Protein AF-A0A507QVC1-F1 (afdb_monomer_lite)

Radius of gyration: 26.04 Å; chains: 1; bounding box: 59×39×98 Å

InterPro domains:
  IPR036259 MFS transporter superfamily [G3DSA:1.20.1250.20] (107-330)
  IPR036259 MFS transporter superfamily [SSF103473] (108-329)

Foldseek 3Di:
DDDDDDDDDDDPPPPPDDDDDLVPPPVVVVCLVQNQWAFPVVDPDPPVNLVPFDADPVSTTTHPPDQDPDPLAPVPDDPVLVVLLVVLVVLVCVLPVCPPQVLVCQQCQLVCVVPHPSVVSVVVNVVSVVVSVVSCVVNVDDNPDDPPDDPVPDPDPCVLVVLCPPPVLVVLLLVLLQLLLVLLLCSVCVCVLCCVLVVDHSVVSSVLSVLLVVLLVLLVVVLVVVQVVLQVVVCVVPPRDDQLCSLVVLLVVLVVLLVQLVVQLVCCSVVSNDVVSNSVSSSSNSSSVSSVLCSSLSSSCSNCVVPNVSSVVSSVVSNVNSNVVSNVVNVD

Secondary structure (DSSP, 8-state):
---------------------TTS--HHHHHHHH-S-EEGGGS---HHHHTT--B-TTSSEE-SSPPPS-TT-TTTS-HHHHHHHHHHHHHHHHSSTTSSS-HHHHHHHHHHHHHS-THHHHHHHHHHHHHHHHHHHHH-------S---GGGSPPTTHHHHHHTSHHHHHHHHHHHHHHHHHHHHHHHHHHHHHHHHT--HHHHHHHHHHHHHHHHHHHHHHHHHHHHHHHHHHHHSTT---GGGGGHHHHHHHHHHHHHHHHHHH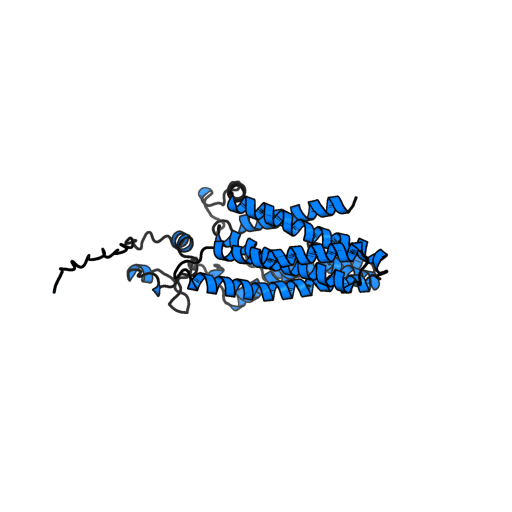HHHTT--HHHHHHHHHHHHHHHHHHHHHHHHHHHHH-GGGHHHHHHHHHHHHHHHHHHHHHHH--

pLDDT: mean 72.08, std 17.44, range [25.39, 94.69]

Sequence (332 aa):
MSSSHEDIEKPSTAHVSPKLHAQDLDLDRLGETEGYVLSANTFHLEDQAEANLKLAQDGKTILIPHPSDDPTDPLSWSQVKKHVILLVASACAFLPRTCPQNQQLDLLLPFITSTQKWQWAFDVYTIETDLCFLAVIFFGEETYYNRNIPVEGQPELLRLVKVIMKPTLLLSWFYYMCTFAWVVGINTTLSIFVTPLYDFGPLQIGYFYFTLIVAAILGEFAGHWLHHIIALLYIRRHPGRLEPEARLIAIWISTPFIIAGLVLLGFALQRRYHYMLTVLGWGLHVFGIMITTVAITSYNLDSYPEGSGEVSAWLNFARTTGGFIVSYFQVR

Structure (mmCIF, N/CA/C/O backbone):
data_AF-A0A507QVC1-F1
#
_entry.id   AF-A0A507QVC1-F1
#
loop_
_atom_site.group_PDB
_atom_site.id
_atom_site.type_symbol
_atom_site.label_atom_id
_atom_site.label_alt_id
_atom_site.label_comp_id
_atom_site.label_asym_id
_atom_site.label_entity_id
_atom_site.label_seq_id
_atom_site.pdbx_PDB_ins_code
_atom_site.Cartn_x
_atom_site.Cartn_y
_atom_site.Cartn_z
_atom_site.occupancy
_atom_site.B_iso_or_equiv
_atom_site.auth_seq_id
_atom_site.auth_comp_id
_atom_site.auth_asym_id
_atom_site.auth_atom_id
_atom_site.pdbx_PDB_model_num
ATOM 1 N N . MET A 1 1 ? 27.934 -15.387 68.417 1.00 33.06 1 MET A N 1
ATOM 2 C CA . MET A 1 1 ? 26.574 -15.776 68.855 1.00 33.06 1 MET A CA 1
ATOM 3 C C . MET A 1 1 ? 26.021 -14.602 69.639 1.00 33.06 1 MET A C 1
ATOM 5 O O . MET A 1 1 ? 26.632 -14.265 70.632 1.00 33.06 1 MET A O 1
ATOM 9 N N . SER A 1 2 ? 24.983 -13.867 69.271 1.00 34.12 2 SER A N 1
ATOM 10 C CA . SER A 1 2 ? 24.040 -13.882 68.157 1.00 34.12 2 SER A CA 1
ATOM 11 C C . SER A 1 2 ? 23.558 -12.428 68.064 1.00 34.12 2 SER A C 1
ATOM 13 O O . SER A 1 2 ? 23.085 -11.902 69.067 1.00 34.12 2 SER A O 1
ATOM 15 N N . SER A 1 3 ? 23.765 -11.761 66.929 1.00 27.23 3 SER A N 1
ATOM 16 C CA . SER A 1 3 ? 23.286 -10.394 66.689 1.00 27.23 3 SER A CA 1
ATOM 17 C C . SER A 1 3 ? 21.890 -10.479 66.077 1.00 27.23 3 SER A C 1
ATOM 19 O O . SER A 1 3 ? 21.677 -11.232 65.128 1.00 27.23 3 SER A O 1
ATOM 21 N N . SER A 1 4 ? 20.953 -9.762 66.684 1.00 31.48 4 SER A N 1
ATOM 22 C CA . SER A 1 4 ? 19.543 -9.621 66.330 1.00 31.48 4 SER A CA 1
ATOM 23 C C . SER A 1 4 ? 19.365 -9.092 64.905 1.00 31.48 4 SER A C 1
ATOM 25 O O . SER A 1 4 ? 19.708 -7.943 64.632 1.00 31.48 4 SER A O 1
ATOM 27 N N . HIS A 1 5 ? 18.804 -9.917 64.019 1.00 31.25 5 HIS A N 1
ATOM 28 C CA . HIS A 1 5 ? 18.220 -9.458 62.763 1.00 31.25 5 HIS A CA 1
ATOM 29 C C . HIS A 1 5 ? 16.727 -9.214 62.985 1.00 31.25 5 HIS A C 1
ATOM 31 O O . HIS A 1 5 ? 15.962 -10.128 63.274 1.00 31.25 5 HIS A O 1
ATOM 37 N N . GLU A 1 6 ? 16.375 -7.939 62.920 1.00 31.41 6 GLU A N 1
ATOM 38 C CA . GLU A 1 6 ? 15.028 -7.396 62.871 1.00 31.41 6 GLU A CA 1
ATOM 39 C C . GLU A 1 6 ? 14.552 -7.531 61.415 1.00 31.41 6 GLU A C 1
ATOM 41 O O . GLU A 1 6 ? 15.101 -6.896 60.510 1.00 31.41 6 GLU A O 1
ATOM 46 N N . ASP A 1 7 ? 13.610 -8.443 61.169 1.00 28.66 7 ASP A N 1
ATOM 47 C CA . ASP A 1 7 ? 13.014 -8.651 59.851 1.00 28.66 7 ASP A CA 1
ATOM 48 C C . ASP A 1 7 ? 12.104 -7.461 59.518 1.00 28.66 7 ASP A C 1
ATOM 50 O O . ASP A 1 7 ? 11.035 -7.275 60.098 1.00 28.66 7 ASP A O 1
ATOM 54 N N . ILE A 1 8 ? 12.554 -6.629 58.579 1.00 31.62 8 ILE A N 1
ATOM 55 C CA . ILE A 1 8 ? 11.781 -5.521 58.017 1.00 31.62 8 ILE A CA 1
ATOM 56 C C . ILE A 1 8 ? 10.679 -6.113 57.132 1.00 31.62 8 ILE A C 1
ATOM 58 O O . ILE A 1 8 ? 10.920 -6.562 56.008 1.00 31.62 8 ILE A O 1
ATOM 62 N N . GLU A 1 9 ? 9.457 -6.095 57.653 1.00 28.62 9 GLU A N 1
ATOM 63 C CA . GLU A 1 9 ? 8.226 -6.407 56.937 1.00 28.62 9 GLU A CA 1
ATOM 64 C C . GLU A 1 9 ? 8.037 -5.412 55.773 1.00 28.62 9 GLU A C 1
ATOM 66 O O . GLU A 1 9 ? 7.896 -4.201 55.956 1.00 28.62 9 GLU A O 1
ATOM 71 N N . LYS A 1 10 ? 8.099 -5.920 54.538 1.00 27.70 10 LYS A N 1
ATOM 72 C CA . LYS A 1 10 ? 7.848 -5.146 53.313 1.00 27.70 10 LYS A CA 1
ATOM 73 C C . LYS A 1 10 ? 6.345 -4.836 53.235 1.00 27.70 10 LYS A C 1
ATOM 75 O O . LYS A 1 10 ? 5.553 -5.772 53.347 1.00 27.70 10 LYS A O 1
ATOM 80 N N . PRO A 1 11 ? 5.920 -3.582 53.000 1.00 25.39 11 PRO A N 1
ATOM 81 C CA . PRO A 1 11 ? 4.503 -3.257 52.956 1.00 25.39 11 PRO A CA 1
ATOM 82 C C . PRO A 1 11 ? 3.850 -3.942 51.753 1.00 25.39 11 PRO A C 1
ATOM 84 O O . PRO A 1 11 ? 4.273 -3.766 50.609 1.00 25.39 11 PRO A O 1
ATOM 87 N N . SER A 1 12 ? 2.814 -4.729 52.040 1.00 27.52 12 SER A N 1
ATOM 88 C CA . SER A 1 12 ? 1.870 -5.263 51.064 1.00 27.52 12 SER A CA 1
ATOM 89 C C . SER A 1 12 ? 1.252 -4.100 50.289 1.00 27.52 12 SER A C 1
ATOM 91 O O . SER A 1 12 ? 0.410 -3.364 50.805 1.00 27.52 12 SER A O 1
ATOM 93 N N . THR A 1 13 ? 1.685 -3.903 49.045 1.00 29.16 13 THR A N 1
ATOM 94 C CA . THR A 1 13 ? 0.983 -3.054 48.083 1.00 29.16 13 THR A CA 1
ATOM 95 C C . THR A 1 13 ? -0.271 -3.798 47.646 1.00 29.16 13 THR A C 1
ATOM 97 O O . THR A 1 13 ? -0.308 -4.435 46.594 1.00 29.16 13 THR A O 1
ATOM 100 N N . ALA A 1 14 ? -1.300 -3.744 48.490 1.00 29.50 14 ALA A N 1
ATOM 101 C CA . ALA A 1 14 ? -2.662 -3.996 48.070 1.00 29.50 14 ALA A CA 1
ATOM 102 C C . ALA A 1 14 ? -3.000 -2.940 47.009 1.00 29.50 14 ALA A C 1
ATOM 104 O O . ALA A 1 14 ? -3.257 -1.779 47.327 1.00 29.50 14 ALA A O 1
ATOM 105 N N . HIS A 1 15 ? -2.939 -3.334 45.737 1.00 28.48 15 HIS A N 1
ATOM 106 C CA . HIS A 1 15 ? -3.581 -2.590 44.667 1.00 28.48 15 HIS A CA 1
ATOM 107 C C . HIS A 1 15 ? -5.078 -2.579 44.978 1.00 28.48 15 HIS A C 1
ATOM 109 O O . HIS A 1 15 ? -5.785 -3.561 44.771 1.00 28.48 15 HIS A O 1
ATOM 115 N N . VAL A 1 16 ? -5.543 -1.474 45.555 1.00 30.59 16 VAL A N 1
ATOM 116 C CA . VAL A 1 16 ? -6.964 -1.162 45.648 1.00 30.59 16 VAL A CA 1
ATOM 117 C C . VAL A 1 16 ? -7.410 -0.845 44.228 1.00 30.59 16 VAL A C 1
ATOM 119 O O . VAL A 1 16 ? -7.277 0.282 43.757 1.00 30.59 16 VAL A O 1
ATOM 122 N N . SER A 1 17 ? -7.872 -1.873 43.522 1.00 30.53 17 SER A N 1
ATOM 123 C CA . SER A 1 17 ? -8.584 -1.718 42.259 1.00 30.53 17 SER A CA 1
ATOM 124 C C . SER A 1 17 ? -9.841 -0.878 42.522 1.00 30.53 17 SER A C 1
ATOM 126 O O . SER A 1 17 ? -10.565 -1.164 43.486 1.00 30.53 17 SER A O 1
ATOM 128 N N . PRO A 1 18 ? -10.111 0.174 41.734 1.00 29.64 18 PRO A N 1
ATOM 129 C CA . PRO A 1 18 ? -11.304 0.983 41.925 1.00 29.64 18 PRO A CA 1
ATOM 130 C C . PRO A 1 18 ? -12.544 0.115 41.681 1.00 29.64 18 PRO A C 1
ATOM 132 O O . PRO A 1 18 ? -12.679 -0.520 40.639 1.00 29.64 18 PRO A O 1
ATOM 135 N N . LYS A 1 19 ? -13.447 0.072 42.666 1.00 27.64 19 LYS A N 1
ATOM 136 C CA . LYS A 1 19 ? -14.773 -0.540 42.528 1.00 27.64 19 LYS A CA 1
ATOM 137 C C . LYS A 1 19 ? -15.589 0.323 41.562 1.00 27.64 19 LYS A C 1
ATOM 139 O O . LYS A 1 19 ? -15.916 1.454 41.915 1.00 27.64 19 LYS A O 1
ATOM 144 N N . LEU A 1 20 ? -15.876 -0.176 40.360 1.00 37.72 20 LEU A N 1
ATOM 145 C CA . LEU A 1 20 ? -16.690 0.524 39.361 1.00 37.72 20 LEU A CA 1
ATOM 146 C C . LEU A 1 20 ? -18.109 -0.066 39.347 1.00 37.72 20 LEU A C 1
ATOM 148 O O . LEU A 1 20 ? -18.272 -1.277 39.220 1.00 37.72 20 LEU A O 1
ATOM 152 N N . HIS A 1 21 ? -19.127 0.782 39.503 1.00 30.03 21 HIS A N 1
ATOM 153 C CA . HIS A 1 21 ? -20.536 0.382 39.472 1.00 30.03 21 HIS A CA 1
ATOM 154 C C . HIS A 1 21 ? -21.009 0.062 38.041 1.00 30.03 21 HIS A C 1
ATOM 156 O O . HIS A 1 21 ? -20.688 0.774 37.093 1.00 30.03 21 HIS A O 1
ATOM 162 N N . ALA A 1 22 ? -21.836 -0.982 37.905 1.00 41.78 22 ALA A N 1
ATOM 163 C CA . ALA A 1 22 ? -22.300 -1.573 36.642 1.00 41.78 22 ALA A CA 1
ATOM 164 C C . ALA A 1 22 ? -23.122 -0.654 35.706 1.00 41.78 22 ALA A C 1
ATOM 166 O O . ALA A 1 22 ? -23.381 -1.038 34.570 1.00 41.78 22 ALA A O 1
ATOM 167 N N . GLN A 1 23 ? -23.545 0.533 36.154 1.00 36.97 23 GLN A N 1
ATOM 168 C CA . GLN A 1 23 ? -24.294 1.494 35.327 1.00 36.97 23 GLN A CA 1
ATOM 169 C C . GLN A 1 23 ? -23.406 2.485 34.559 1.00 36.97 23 GLN A C 1
ATOM 171 O O . GLN A 1 23 ? -23.881 3.065 33.589 1.00 36.97 23 GLN A O 1
ATOM 176 N N . ASP A 1 24 ? -22.127 2.609 34.928 1.00 38.75 24 ASP A N 1
ATOM 177 C CA . ASP A 1 24 ? -21.175 3.564 34.336 1.00 38.75 24 ASP A CA 1
ATOM 178 C C . ASP A 1 24 ? -19.983 2.862 33.661 1.00 38.75 24 ASP A C 1
ATOM 180 O O . ASP A 1 24 ? -18.927 3.463 33.447 1.00 38.75 24 ASP A O 1
ATOM 184 N N . LEU A 1 25 ? -20.117 1.565 33.358 1.00 55.94 25 LEU A N 1
ATOM 185 C CA . LEU A 1 25 ? -19.057 0.791 32.722 1.00 55.94 25 LEU A CA 1
ATOM 186 C C . LEU A 1 25 ? -18.986 1.148 31.227 1.00 55.94 25 LEU A C 1
ATOM 188 O O . LEU A 1 25 ? -19.563 0.480 30.373 1.00 55.94 25 LEU A O 1
ATOM 192 N N . ASP A 1 26 ? -18.316 2.258 30.936 1.00 56.59 26 ASP A N 1
ATOM 193 C CA . ASP A 1 26 ? -18.070 2.776 29.593 1.00 56.59 26 ASP A CA 1
ATOM 194 C C . ASP A 1 26 ? -17.088 1.840 28.868 1.00 56.59 26 ASP A C 1
ATOM 196 O O . ASP A 1 26 ? -15.866 1.949 28.987 1.00 56.59 26 ASP A O 1
ATOM 200 N N . LEU A 1 27 ? -17.643 0.827 28.199 1.00 55.31 27 LEU A N 1
ATOM 201 C CA . LEU A 1 27 ? -16.895 -0.234 27.518 1.00 55.31 27 LEU A CA 1
ATOM 202 C C . LEU A 1 27 ? -15.988 0.305 26.416 1.00 55.31 27 LEU A C 1
ATOM 204 O O . LEU A 1 27 ? -14.952 -0.299 26.148 1.00 55.31 27 LEU A O 1
ATOM 208 N N . ASP A 1 28 ? -16.349 1.444 25.826 1.00 53.59 28 ASP A N 1
ATOM 209 C CA . ASP A 1 28 ? -15.516 2.130 24.846 1.00 53.59 28 ASP A CA 1
ATOM 210 C C . ASP A 1 28 ? -14.258 2.688 25.533 1.00 53.59 28 ASP A C 1
ATOM 212 O O . ASP A 1 28 ? -13.146 2.402 25.091 1.00 53.59 28 ASP A O 1
ATOM 216 N N . ARG A 1 29 ? -14.398 3.329 26.705 1.00 51.31 29 ARG A N 1
ATOM 217 C CA . ARG A 1 29 ? -13.254 3.770 27.533 1.00 51.31 29 ARG A CA 1
ATOM 218 C C . ARG A 1 29 ? -12.422 2.632 28.122 1.00 51.31 29 ARG A C 1
ATOM 220 O O . ARG A 1 29 ? -11.207 2.772 28.282 1.00 51.31 29 ARG A O 1
ATOM 227 N N . LEU A 1 30 ? -13.043 1.510 28.475 1.00 51.62 30 LEU A N 1
ATOM 228 C CA . LEU A 1 30 ? -12.323 0.312 28.924 1.00 51.62 30 LEU A CA 1
ATOM 229 C C . LEU A 1 30 ? -11.578 -0.354 27.765 1.00 51.62 30 LEU A C 1
ATOM 231 O O . LEU A 1 30 ? -10.425 -0.738 27.926 1.00 51.62 30 LEU A O 1
ATOM 235 N N . GLY A 1 31 ? -12.178 -0.409 26.575 1.00 51.69 31 GLY A N 1
ATOM 236 C CA . GLY A 1 31 ? -11.498 -0.816 25.347 1.00 51.69 31 GLY A CA 1
ATOM 237 C C . GLY A 1 31 ? -10.319 0.100 24.992 1.00 51.69 31 GLY A C 1
ATOM 238 O O . GLY A 1 31 ? -9.289 -0.388 24.530 1.00 51.69 31 GLY A O 1
ATOM 239 N N . GLU A 1 32 ? -10.421 1.403 25.275 1.00 51.16 32 GLU A N 1
ATOM 240 C CA . GLU A 1 32 ? -9.336 2.386 25.109 1.00 51.16 32 GLU A CA 1
ATOM 241 C C . GLU A 1 32 ? -8.170 2.193 26.094 1.00 51.16 32 GLU A C 1
ATOM 243 O O . GLU A 1 32 ? -7.019 2.442 25.733 1.00 51.16 32 GLU A O 1
ATOM 248 N N . THR A 1 33 ? -8.438 1.763 27.332 1.00 49.72 33 THR A N 1
ATOM 249 C CA . THR A 1 33 ? -7.400 1.586 28.369 1.00 49.72 33 THR A CA 1
ATOM 250 C C . THR A 1 33 ? -6.781 0.189 28.378 1.00 49.72 33 THR A C 1
ATOM 252 O O . THR A 1 33 ? -5.591 0.052 28.668 1.00 49.72 33 THR A O 1
ATOM 255 N N . GLU A 1 34 ? -7.560 -0.836 28.035 1.00 46.88 34 GLU A N 1
ATOM 256 C CA . GLU A 1 34 ? -7.216 -2.253 28.230 1.00 46.88 34 GLU A CA 1
ATOM 257 C C . GLU A 1 34 ? -7.212 -3.062 26.910 1.00 46.88 34 GLU A C 1
ATOM 259 O O . GLU A 1 34 ? -6.749 -4.204 26.875 1.00 46.88 34 GLU A O 1
ATOM 264 N N . GLY A 1 35 ? -7.649 -2.457 25.797 1.00 49.50 35 GLY A N 1
ATOM 265 C CA . GLY A 1 35 ? -7.692 -3.054 24.459 1.00 49.50 35 GLY A CA 1
ATOM 266 C C . GLY A 1 35 ? -9.042 -3.690 24.098 1.00 49.50 35 GLY A C 1
ATOM 267 O O . GLY A 1 35 ? -9.800 -4.138 24.950 1.00 49.50 35 GLY A O 1
ATOM 268 N N . TYR A 1 36 ? -9.339 -3.786 22.797 1.00 52.44 36 TYR A N 1
ATOM 269 C CA . TYR A 1 36 ? -10.628 -4.276 22.265 1.00 52.44 36 TYR A CA 1
ATOM 270 C C . TYR A 1 36 ? -10.892 -5.786 22.443 1.00 52.44 36 TYR A C 1
ATOM 272 O O . TYR A 1 36 ? -11.946 -6.277 22.046 1.00 52.44 36 TYR A O 1
ATOM 280 N N . VAL A 1 37 ? -9.955 -6.543 23.025 1.00 51.78 37 VAL A N 1
ATOM 281 C CA . VAL A 1 37 ? -10.114 -7.980 23.308 1.00 51.78 37 VAL A CA 1
ATOM 282 C C . VAL A 1 37 ? -10.014 -8.192 24.815 1.00 51.78 37 VAL A C 1
ATOM 284 O O . VAL A 1 37 ? -8.966 -8.571 25.337 1.00 51.78 37 VAL A O 1
ATOM 287 N N . LEU A 1 38 ? -11.115 -7.935 25.521 1.00 56.97 38 LEU A N 1
ATOM 288 C CA . LEU A 1 38 ? -11.204 -8.160 26.962 1.00 56.97 38 LEU A CA 1
ATOM 289 C C . LEU A 1 38 ? -11.661 -9.592 27.237 1.00 56.97 38 LEU A C 1
ATOM 291 O O . LEU A 1 38 ? -12.716 -10.033 26.774 1.00 56.97 38 LEU A O 1
ATOM 295 N N . SER A 1 39 ? -10.852 -10.329 27.997 1.00 51.06 39 SER A N 1
ATOM 296 C CA . SER A 1 39 ? -11.248 -11.626 28.540 1.00 51.06 39 SER A CA 1
ATOM 297 C C . SER A 1 39 ? -11.997 -11.400 29.853 1.00 51.06 39 SER A C 1
ATOM 299 O O . SER A 1 39 ? -11.461 -10.748 30.748 1.00 51.06 39 SER A O 1
ATOM 301 N N . ALA A 1 40 ? -13.201 -11.957 29.989 1.00 56.03 40 ALA A N 1
ATOM 302 C CA . ALA A 1 40 ? -14.029 -11.891 31.195 1.00 56.03 40 ALA A CA 1
ATOM 303 C C . ALA A 1 40 ? -13.269 -12.376 32.441 1.00 56.03 40 ALA A C 1
ATOM 305 O O . ALA A 1 40 ? -13.439 -11.841 33.523 1.00 56.03 40 ALA A O 1
ATOM 306 N N . ASN A 1 41 ? -12.326 -13.311 32.278 1.00 53.69 41 ASN A N 1
ATOM 307 C CA . ASN A 1 41 ? -11.506 -13.810 33.385 1.00 53.69 41 ASN A CA 1
ATOM 308 C C . ASN A 1 41 ? -10.457 -12.806 33.898 1.00 53.69 41 ASN A C 1
ATOM 310 O O . ASN A 1 41 ? -9.913 -13.007 34.981 1.00 53.69 41 ASN A O 1
ATOM 314 N N . THR A 1 42 ? -10.103 -11.786 33.111 1.00 52.53 42 THR A N 1
ATOM 315 C CA . THR A 1 42 ? -9.076 -10.797 33.483 1.00 52.53 42 THR A CA 1
ATOM 316 C C . THR A 1 42 ? -9.644 -9.717 34.404 1.00 52.53 42 THR A C 1
ATOM 318 O O . THR A 1 42 ? -8.912 -9.161 35.220 1.00 52.53 42 THR A O 1
ATOM 321 N N . PHE A 1 43 ? -10.951 -9.463 34.329 1.00 53.69 43 PHE A N 1
ATOM 322 C CA . PHE A 1 43 ? -11.651 -8.513 35.181 1.00 53.69 43 PHE A CA 1
ATOM 323 C C . PHE A 1 43 ? -12.629 -9.255 36.087 1.00 53.69 43 PHE A C 1
ATOM 325 O O . PHE A 1 43 ? -13.575 -9.863 35.607 1.00 53.69 43 PHE A O 1
ATOM 332 N N . HIS A 1 44 ? -12.433 -9.180 37.406 1.00 50.66 44 HIS A N 1
ATOM 333 C CA . HIS A 1 44 ? -13.446 -9.589 38.384 1.00 50.66 44 HIS A CA 1
ATOM 334 C C . HIS A 1 44 ? -14.628 -8.611 38.330 1.00 50.66 44 HIS A C 1
ATOM 336 O O . HIS A 1 44 ? -14.753 -7.720 39.169 1.00 50.66 44 HIS A O 1
ATOM 342 N N . LEU A 1 45 ? -15.446 -8.727 37.289 1.00 52.94 45 LEU A N 1
ATOM 343 C CA . LEU A 1 45 ? -16.703 -8.009 37.162 1.00 52.94 45 LEU A CA 1
ATOM 344 C C . LEU A 1 45 ? -17.673 -8.597 38.197 1.00 52.94 45 LEU A C 1
ATOM 346 O O . LEU A 1 45 ? -17.755 -9.813 38.349 1.00 52.94 45 LEU A O 1
ATOM 350 N N . GLU A 1 46 ? -18.365 -7.749 38.966 1.00 47.44 46 GLU A N 1
ATOM 351 C CA . GLU A 1 46 ? -19.448 -8.216 39.846 1.00 47.44 46 GLU A CA 1
ATOM 352 C C . GLU A 1 46 ? -20.503 -8.958 39.009 1.00 47.44 46 GLU A C 1
ATOM 354 O O . GLU A 1 46 ? -20.795 -8.542 37.887 1.00 47.44 46 GLU A O 1
ATOM 359 N N . ASP A 1 47 ? -21.123 -10.003 39.572 1.00 48.19 47 ASP A N 1
ATOM 360 C CA . ASP A 1 47 ? -22.117 -10.875 38.909 1.00 48.19 47 ASP A CA 1
ATOM 361 C C . ASP A 1 47 ? -23.248 -10.104 38.180 1.00 48.19 47 ASP A C 1
ATOM 363 O O . ASP A 1 47 ? -23.880 -10.616 37.256 1.00 48.19 47 ASP A O 1
ATOM 367 N N . GLN A 1 48 ? -23.519 -8.850 38.569 1.00 39.44 48 GLN A N 1
ATOM 368 C CA . GLN A 1 48 ? -24.508 -7.978 37.921 1.00 39.44 48 GLN A CA 1
ATOM 369 C C . GLN A 1 48 ? -24.021 -7.307 36.623 1.00 39.44 48 GLN A C 1
ATOM 371 O O . GLN A 1 48 ? -24.850 -6.968 35.779 1.00 39.44 48 GLN A O 1
ATOM 376 N N . ALA A 1 49 ? -22.712 -7.110 36.442 1.00 49.69 49 ALA A N 1
ATOM 377 C CA . ALA A 1 49 ? -22.132 -6.561 35.216 1.00 49.69 49 ALA A CA 1
ATOM 378 C C . ALA A 1 49 ? -22.007 -7.637 34.124 1.00 49.69 49 ALA A C 1
ATOM 380 O O . ALA A 1 49 ? -22.317 -7.358 32.968 1.00 49.69 49 ALA A O 1
ATOM 381 N N . GLU A 1 50 ? -21.664 -8.881 34.483 1.00 50.94 50 GLU A N 1
ATOM 382 C CA . GLU A 1 50 ? -21.681 -10.017 33.544 1.00 50.94 50 GLU A CA 1
ATOM 383 C C . GLU A 1 50 ? -23.080 -10.274 32.963 1.00 50.94 50 GLU A C 1
ATOM 385 O O . GLU A 1 50 ? -23.206 -10.614 31.789 1.00 50.94 50 GLU A O 1
ATOM 390 N N . ALA A 1 51 ? -24.142 -10.038 33.744 1.00 51.31 51 ALA A N 1
ATOM 391 C CA . ALA A 1 51 ? -25.522 -10.263 33.312 1.00 51.31 51 ALA A CA 1
ATOM 392 C C . ALA A 1 51 ? -25.963 -9.392 32.116 1.00 51.31 51 ALA A C 1
ATOM 394 O O . ALA A 1 51 ? -26.875 -9.782 31.388 1.00 51.31 51 ALA A O 1
ATOM 395 N N . ASN A 1 52 ? -25.321 -8.237 31.898 1.00 55.03 52 ASN A N 1
ATOM 396 C CA . ASN A 1 52 ? -25.644 -7.304 30.809 1.00 55.03 52 ASN A CA 1
ATOM 397 C C . ASN A 1 52 ? -24.600 -7.297 29.675 1.00 55.03 52 ASN A C 1
ATOM 399 O O . ASN A 1 52 ? -24.748 -6.543 28.710 1.00 55.03 52 ASN A O 1
ATOM 403 N N . LEU A 1 53 ? -23.547 -8.116 29.767 1.00 59.50 53 LEU A N 1
ATOM 404 C CA . LEU A 1 53 ? -22.470 -8.179 28.779 1.00 59.50 53 LEU A CA 1
ATOM 405 C C . LEU A 1 53 ? -22.714 -9.313 27.779 1.00 59.50 53 LEU A C 1
ATOM 407 O O . LEU A 1 53 ? -22.830 -10.482 28.148 1.00 59.50 53 LEU A O 1
ATOM 411 N N . LYS A 1 54 ? -22.759 -8.984 26.482 1.00 60.44 54 LYS A N 1
ATOM 412 C CA . LYS A 1 54 ? -22.855 -9.999 25.424 1.00 60.44 54 LYS A CA 1
ATOM 413 C C . LYS A 1 54 ? -21.460 -10.593 25.194 1.00 60.44 54 LYS A C 1
ATOM 415 O O . LYS A 1 54 ? -20.567 -9.941 24.656 1.00 60.44 54 LYS A O 1
ATOM 420 N N . LEU A 1 55 ? -21.279 -11.843 25.612 1.00 63.19 55 LEU A N 1
ATOM 421 C CA . LEU A 1 55 ? -20.036 -12.596 25.439 1.00 63.19 55 LEU A CA 1
ATOM 422 C C . LEU A 1 55 ? -19.978 -13.265 24.055 1.00 63.19 55 LEU A C 1
ATOM 424 O O . LEU A 1 55 ? -20.999 -13.629 23.468 1.00 63.19 55 LEU A O 1
ATOM 428 N N . ALA A 1 56 ? -18.766 -13.452 23.535 1.00 59.00 56 ALA A N 1
ATOM 429 C CA . ALA A 1 56 ? -18.507 -14.269 22.354 1.00 59.00 56 ALA A CA 1
ATOM 430 C C . ALA A 1 56 ? -18.938 -15.731 22.589 1.00 59.00 56 ALA A C 1
ATOM 432 O O . ALA A 1 56 ? -19.099 -16.165 23.729 1.00 59.00 56 ALA A O 1
ATOM 433 N N . GLN A 1 57 ? -19.061 -16.524 21.517 1.00 56.19 57 GLN A N 1
ATOM 434 C CA . GLN A 1 57 ? -19.444 -17.948 21.596 1.00 56.19 57 GLN A CA 1
ATOM 435 C C . GLN A 1 57 ? -18.544 -18.779 22.533 1.00 56.19 57 GLN A C 1
ATOM 437 O O . GLN A 1 57 ? -18.984 -19.797 23.060 1.00 56.19 57 GLN A O 1
ATOM 442 N N . ASP A 1 58 ? -17.323 -18.308 22.791 1.00 56.84 58 ASP A N 1
ATOM 443 C CA . ASP A 1 58 ? -16.350 -18.926 23.693 1.00 56.84 58 ASP A CA 1
ATOM 444 C C . ASP A 1 58 ? -16.618 -18.656 25.189 1.00 56.84 58 ASP A C 1
ATOM 446 O O . ASP A 1 58 ? -15.884 -19.157 26.044 1.00 56.84 58 ASP A O 1
ATOM 450 N N . GLY A 1 59 ? -17.622 -17.834 25.527 1.00 57.44 59 GLY A N 1
ATOM 451 C CA . GLY A 1 59 ? -18.027 -17.486 26.899 1.00 57.44 59 GLY A CA 1
ATOM 452 C C . GLY A 1 59 ? -16.989 -16.696 27.704 1.00 57.44 59 GLY A C 1
ATOM 453 O O . GLY A 1 59 ? -17.213 -16.396 28.868 1.00 57.44 59 GLY A O 1
ATOM 454 N N . LYS A 1 60 ? -15.840 -16.378 27.100 1.00 56.62 60 LYS A N 1
ATOM 455 C CA . LYS A 1 60 ? -14.684 -15.772 27.772 1.00 56.62 60 LYS A CA 1
ATOM 456 C C . LYS A 1 60 ? -14.328 -14.391 27.254 1.00 56.62 60 LYS A C 1
ATOM 458 O O . LYS A 1 60 ? -13.553 -13.719 27.911 1.00 56.62 60 LYS A O 1
ATOM 463 N N . THR A 1 61 ? -14.841 -13.966 26.104 1.00 55.47 61 THR A N 1
ATOM 464 C CA . THR A 1 61 ? -14.459 -12.690 25.481 1.00 55.47 61 THR A CA 1
ATOM 465 C C . THR A 1 61 ? -15.658 -11.761 25.436 1.00 55.47 61 THR A C 1
ATOM 467 O O . THR A 1 61 ? -16.714 -12.156 24.944 1.00 55.47 61 THR A O 1
ATOM 470 N N . ILE A 1 62 ? -15.497 -10.542 25.941 1.00 59.38 62 ILE A N 1
ATOM 471 C CA . ILE A 1 62 ? -16.525 -9.497 25.907 1.00 59.38 62 ILE A CA 1
ATOM 472 C C . ILE A 1 62 ? -16.545 -8.895 24.493 1.00 59.38 62 ILE A C 1
ATOM 474 O O . ILE A 1 62 ? -15.491 -8.545 23.961 1.00 59.38 62 ILE A O 1
ATOM 478 N N . LEU A 1 63 ? -17.720 -8.815 23.856 1.00 55.03 63 LEU A N 1
ATOM 479 C CA . LEU A 1 63 ? -17.864 -8.247 22.509 1.00 55.03 63 LEU A CA 1
ATOM 480 C C . LEU A 1 63 ? -17.901 -6.716 22.589 1.00 55.03 63 LEU A C 1
ATOM 482 O O . LEU A 1 63 ? -18.852 -6.157 23.122 1.00 55.03 63 LEU A O 1
ATOM 486 N N . ILE A 1 64 ? -16.891 -6.033 22.047 1.00 55.91 64 ILE A N 1
ATOM 487 C CA . ILE A 1 64 ? -16.829 -4.563 22.018 1.00 55.91 64 ILE A CA 1
ATOM 488 C C . ILE A 1 64 ? -16.618 -4.110 20.564 1.00 55.91 64 ILE A C 1
ATOM 490 O O . ILE A 1 64 ? -15.617 -4.506 19.961 1.00 55.91 64 ILE A O 1
ATOM 494 N N . PRO A 1 65 ? -17.522 -3.300 19.978 1.00 58.31 65 PRO A N 1
ATOM 495 C CA . PRO A 1 65 ? -18.795 -2.829 20.535 1.00 58.31 65 PRO A CA 1
ATOM 496 C C . PRO A 1 65 ? -19.840 -3.954 20.655 1.00 58.31 65 PRO A C 1
ATOM 498 O O . PRO A 1 65 ? -19.799 -4.946 19.921 1.00 58.31 65 PRO A O 1
ATOM 501 N N . HIS A 1 66 ? -20.796 -3.798 21.574 1.00 56.25 66 HIS A N 1
ATOM 502 C CA . HIS A 1 66 ? -21.895 -4.753 21.710 1.00 56.25 66 HIS A CA 1
ATOM 503 C C . HIS A 1 66 ? -22.776 -4.764 20.449 1.00 56.25 66 HIS A C 1
ATOM 505 O O . HIS A 1 66 ? -23.141 -3.692 19.963 1.00 56.25 66 HIS A O 1
ATOM 511 N N . PRO A 1 67 ? -23.182 -5.948 19.946 1.00 60.56 67 PRO A N 1
ATOM 512 C CA . PRO A 1 67 ? -24.137 -6.026 18.849 1.00 60.56 67 PRO A CA 1
ATOM 513 C C . PRO A 1 67 ? -25.486 -5.454 19.301 1.00 60.56 67 PRO A C 1
ATOM 515 O O . PRO A 1 67 ? -26.049 -5.884 20.320 1.00 60.56 67 PRO A O 1
ATOM 518 N N . SER A 1 68 ? -25.985 -4.495 18.529 1.00 59.59 68 SER A N 1
ATOM 519 C CA . SER A 1 68 ? -27.311 -3.907 18.670 1.00 59.59 68 SER A CA 1
ATOM 520 C C . SER A 1 68 ? -28.391 -4.966 18.420 1.00 59.59 68 SER A C 1
ATOM 522 O O . SER A 1 68 ? -28.159 -5.973 17.747 1.00 59.59 68 SER A O 1
ATOM 524 N N . ASP A 1 69 ? -29.590 -4.751 18.961 1.00 60.66 69 ASP A N 1
ATOM 525 C CA . ASP A 1 69 ? -30.728 -5.671 18.806 1.00 60.66 69 ASP A CA 1
ATOM 526 C C . ASP A 1 69 ? -31.438 -5.536 17.444 1.00 60.66 69 ASP A C 1
ATOM 528 O O . ASP A 1 69 ? -32.466 -6.171 17.202 1.00 60.66 69 ASP A O 1
ATOM 532 N N . ASP A 1 70 ? -30.901 -4.724 16.532 1.00 61.03 70 ASP A N 1
ATOM 533 C CA . ASP A 1 70 ? -31.486 -4.513 15.214 1.00 61.03 70 ASP A CA 1
ATOM 534 C C . ASP A 1 70 ? -31.024 -5.563 14.188 1.00 61.03 70 ASP A C 1
ATOM 536 O O . ASP A 1 70 ? -29.821 -5.817 14.046 1.00 61.03 70 ASP A O 1
ATOM 540 N N . PRO A 1 71 ? -31.956 -6.161 13.418 1.00 59.22 71 PRO A N 1
ATOM 541 C CA . PRO A 1 71 ? -31.635 -7.136 12.373 1.00 59.22 71 PRO A CA 1
ATOM 542 C C . PRO A 1 71 ? -30.738 -6.599 11.243 1.00 59.22 71 PRO A C 1
ATOM 544 O O . PRO A 1 71 ? -30.203 -7.394 10.469 1.00 59.22 71 PRO A O 1
ATOM 547 N N . THR A 1 72 ? -30.575 -5.280 11.116 1.00 63.16 72 THR A N 1
ATOM 548 C CA . THR A 1 72 ? -29.704 -4.644 10.115 1.00 63.16 72 THR A CA 1
ATOM 549 C C . THR A 1 72 ? -28.299 -4.318 10.629 1.00 63.16 72 THR A C 1
ATOM 551 O O . THR A 1 72 ? -27.461 -3.884 9.839 1.00 63.16 72 THR A O 1
ATOM 554 N N . ASP A 1 73 ? -27.987 -4.606 11.898 1.00 63.59 73 ASP A N 1
ATOM 555 C CA . ASP A 1 73 ? -26.646 -4.394 12.449 1.00 63.59 73 ASP A CA 1
ATOM 556 C C . ASP A 1 73 ? -25.603 -5.323 11.778 1.00 63.59 73 ASP A C 1
ATOM 558 O O . ASP A 1 73 ? -25.736 -6.552 11.845 1.00 63.59 73 ASP A O 1
ATOM 562 N N . PRO A 1 74 ? -24.529 -4.794 11.155 1.00 66.00 74 PRO A N 1
ATOM 563 C CA . PRO A 1 74 ? -23.454 -5.608 10.584 1.00 66.00 74 PRO A CA 1
ATOM 564 C C . PRO A 1 74 ? -22.802 -6.576 11.579 1.00 66.00 74 PRO A C 1
ATOM 566 O O . PRO A 1 74 ? -22.286 -7.625 11.173 1.00 66.00 74 PRO A O 1
ATOM 569 N N . LEU A 1 75 ? -22.841 -6.278 12.881 1.00 66.19 75 LEU A N 1
ATOM 570 C CA . LEU A 1 75 ? -22.306 -7.162 13.917 1.00 66.19 75 LEU A CA 1
ATOM 571 C C . LEU A 1 75 ? -23.141 -8.442 14.082 1.00 66.19 75 LEU A C 1
ATOM 573 O O . LEU A 1 75 ? -22.559 -9.493 14.373 1.00 66.19 75 LEU A O 1
ATOM 577 N N . SER A 1 76 ? -24.449 -8.413 13.802 1.00 68.00 76 SER A N 1
ATOM 578 C CA . SER A 1 76 ? -25.358 -9.564 13.939 1.00 68.00 76 SER A CA 1
ATOM 579 C C . SER A 1 76 ? -25.473 -10.432 12.672 1.00 68.00 76 SER A C 1
ATOM 581 O O . SER A 1 76 ? -26.049 -11.521 12.711 1.00 68.00 76 SER A O 1
ATOM 583 N N . TRP A 1 77 ? -24.880 -10.009 11.546 1.00 71.00 77 TRP A N 1
ATOM 584 C CA . TRP A 1 77 ? -24.962 -10.732 10.270 1.00 71.00 77 TRP A CA 1
ATOM 585 C C . TRP A 1 77 ? -24.375 -12.151 10.313 1.00 71.00 77 TRP A C 1
ATOM 587 O O . TRP A 1 77 ? -23.383 -12.430 10.997 1.00 71.00 77 TRP A O 1
ATOM 597 N N . SER A 1 78 ? -24.946 -13.042 9.491 1.00 77.25 78 SER A N 1
ATOM 598 C CA . SER A 1 78 ? -24.451 -14.411 9.323 1.00 77.25 78 SER A CA 1
ATOM 599 C C . SER A 1 78 ? -23.011 -14.426 8.796 1.00 77.25 78 SER A C 1
ATOM 601 O O . SER A 1 78 ? -22.609 -13.575 7.998 1.00 77.25 78 SER A O 1
ATOM 603 N N . GLN A 1 79 ? -22.224 -15.423 9.214 1.00 73.25 79 GLN A N 1
ATOM 604 C CA . GLN A 1 79 ? -20.821 -15.545 8.801 1.00 73.25 79 GLN A CA 1
ATOM 605 C C . GLN A 1 79 ? -20.673 -15.573 7.276 1.00 73.25 79 GLN A C 1
ATOM 607 O O . GLN A 1 79 ? -19.792 -14.913 6.740 1.00 73.25 79 GLN A O 1
ATOM 612 N N . VAL A 1 80 ? -21.576 -16.248 6.561 1.00 78.44 80 VAL A N 1
ATOM 613 C CA . VAL A 1 80 ? -21.560 -16.295 5.090 1.00 78.44 80 VAL A CA 1
ATOM 614 C C . VAL A 1 80 ? -21.696 -14.895 4.494 1.00 78.44 80 VAL A C 1
ATOM 616 O O . VAL A 1 80 ? -20.915 -14.525 3.623 1.00 78.44 80 VAL A O 1
ATOM 619 N N . LYS A 1 81 ? -22.628 -14.087 5.005 1.00 76.50 81 LYS A N 1
ATOM 620 C CA . LYS A 1 81 ? -22.835 -12.712 4.544 1.00 76.50 81 LYS A CA 1
ATOM 621 C C . LYS A 1 81 ? -21.606 -11.838 4.808 1.00 76.50 81 LYS A C 1
ATOM 623 O O . LYS A 1 81 ? -21.147 -11.151 3.901 1.00 76.50 81 LYS A O 1
ATOM 628 N N . LYS A 1 82 ? -21.010 -11.938 6.002 1.00 75.75 82 LYS A N 1
ATOM 629 C CA . LYS A 1 82 ? -19.760 -11.233 6.344 1.00 75.75 82 LYS A CA 1
ATOM 630 C C . LYS A 1 82 ? -18.613 -11.618 5.406 1.00 75.75 82 LYS A C 1
ATOM 632 O O . LYS A 1 82 ? -17.931 -10.738 4.896 1.00 75.75 82 LYS A O 1
ATOM 637 N N . HIS A 1 83 ? -18.431 -12.910 5.130 1.00 80.19 83 HIS A N 1
ATOM 638 C CA . HIS A 1 83 ? -17.367 -13.386 4.243 1.00 80.19 83 HIS A CA 1
ATOM 639 C C . HIS A 1 83 ? -17.600 -12.987 2.782 1.00 80.19 83 HIS A C 1
ATOM 641 O O . HIS A 1 83 ? -16.639 -12.631 2.114 1.00 80.19 83 HIS A O 1
ATOM 647 N N . VAL A 1 84 ? -18.843 -12.990 2.286 1.00 78.69 84 VAL A N 1
ATOM 648 C CA . VAL A 1 84 ? -19.163 -12.515 0.927 1.00 78.69 84 VAL A CA 1
ATOM 649 C C . VAL A 1 84 ? -18.863 -11.026 0.791 1.00 78.69 84 VAL A C 1
ATOM 651 O O . VAL A 1 84 ? -18.205 -10.629 -0.164 1.00 78.69 84 VAL A O 1
ATOM 654 N N . ILE A 1 85 ? -19.271 -10.207 1.761 1.00 76.75 85 ILE A N 1
ATOM 655 C CA . ILE A 1 85 ? -19.023 -8.760 1.738 1.00 76.75 85 ILE A CA 1
ATOM 656 C C . ILE A 1 85 ? -17.527 -8.460 1.878 1.00 76.75 85 ILE A C 1
ATOM 658 O O . ILE A 1 85 ? -17.004 -7.632 1.139 1.00 76.75 85 ILE A O 1
ATOM 662 N N . LEU A 1 86 ? -16.809 -9.174 2.752 1.00 76.31 86 LEU A N 1
ATOM 663 C CA . LEU A 1 86 ? -15.350 -9.073 2.859 1.00 76.31 86 LEU A CA 1
ATOM 664 C C . LEU A 1 86 ? -14.647 -9.536 1.582 1.00 76.31 86 LEU A C 1
ATOM 666 O O . LEU A 1 86 ? -13.668 -8.918 1.176 1.00 76.31 86 LEU A O 1
ATOM 670 N N . LEU A 1 87 ? -15.145 -10.582 0.919 1.00 76.19 87 LEU A N 1
ATOM 671 C CA . LEU A 1 87 ? -14.605 -11.058 -0.350 1.00 76.19 87 LEU A CA 1
ATOM 672 C C . LEU A 1 87 ? -14.832 -10.027 -1.455 1.00 76.19 87 LEU A C 1
ATOM 674 O O . LEU A 1 87 ? -13.881 -9.696 -2.154 1.00 76.19 87 LEU A O 1
ATOM 678 N N . VAL A 1 88 ? -16.033 -9.458 -1.563 1.00 74.69 88 VAL A N 1
ATOM 679 C CA . VAL A 1 88 ? -16.342 -8.374 -2.506 1.00 74.69 88 VAL A CA 1
ATOM 680 C C . VAL A 1 88 ? -15.499 -7.137 -2.210 1.00 74.69 88 VAL A C 1
ATOM 682 O O . VAL A 1 88 ? -14.917 -6.581 -3.133 1.00 74.69 88 VAL A O 1
ATOM 685 N N . ALA A 1 89 ? -15.353 -6.739 -0.944 1.00 71.25 89 ALA A N 1
ATOM 686 C CA . ALA A 1 89 ? -14.511 -5.616 -0.543 1.00 71.25 89 ALA A CA 1
ATOM 687 C C . ALA A 1 89 ? -13.029 -5.885 -0.831 1.00 71.25 89 ALA A C 1
ATOM 689 O O . ALA A 1 89 ? -12.328 -4.998 -1.299 1.00 71.25 89 ALA A O 1
ATOM 690 N N . SER A 1 90 ? -12.549 -7.110 -0.598 1.00 69.69 90 SER A N 1
ATOM 691 C CA . SER A 1 90 ? -11.177 -7.515 -0.916 1.00 69.69 90 SER A CA 1
ATOM 692 C C . SER A 1 90 ? -10.935 -7.548 -2.423 1.00 69.69 90 SER A C 1
ATOM 694 O O . SER A 1 90 ? -9.926 -7.017 -2.870 1.00 69.69 90 SER A O 1
ATOM 696 N N . ALA A 1 91 ? -11.883 -8.048 -3.220 1.00 67.06 91 ALA A N 1
ATOM 697 C CA . ALA A 1 91 ? -11.844 -7.987 -4.676 1.00 67.06 91 ALA A CA 1
ATOM 698 C C . ALA A 1 91 ? -11.849 -6.526 -5.149 1.00 67.06 91 ALA A C 1
ATOM 700 O O . ALA A 1 91 ? -10.944 -6.120 -5.864 1.00 67.06 91 ALA A O 1
ATOM 701 N N . CYS A 1 92 ? -12.751 -5.688 -4.636 1.00 64.31 92 CYS A N 1
ATOM 702 C CA . CYS A 1 92 ? -12.786 -4.241 -4.877 1.00 64.31 92 CYS A CA 1
ATOM 703 C C . CYS A 1 92 ? -11.620 -3.470 -4.237 1.00 64.31 92 CYS A C 1
ATOM 705 O O . CYS A 1 92 ? -11.523 -2.264 -4.419 1.00 64.31 92 CYS A O 1
ATOM 707 N N . ALA A 1 93 ? -10.737 -4.109 -3.475 1.00 60.75 93 ALA A N 1
ATOM 708 C CA . ALA A 1 93 ? -9.530 -3.494 -2.927 1.00 60.75 93 ALA A CA 1
ATOM 709 C C . ALA A 1 93 ? -8.251 -4.119 -3.492 1.00 60.75 93 ALA A C 1
ATOM 711 O O . ALA A 1 93 ? -7.164 -3.656 -3.158 1.00 60.75 93 ALA A O 1
ATOM 712 N N . PHE A 1 94 ? -8.373 -5.168 -4.302 1.00 57.97 94 PHE A N 1
ATOM 713 C CA . PHE A 1 94 ? -7.301 -5.827 -5.039 1.00 57.97 94 PHE A CA 1
ATOM 714 C C . PHE A 1 94 ? -7.338 -5.402 -6.510 1.00 57.97 94 PHE A C 1
ATOM 716 O O . PHE A 1 94 ? -6.298 -5.074 -7.066 1.00 57.97 94 PHE A O 1
ATOM 723 N N . LEU A 1 95 ? -8.543 -5.322 -7.085 1.00 52.19 95 LEU A N 1
ATOM 724 C CA . LEU A 1 95 ? -8.811 -4.899 -8.461 1.00 52.19 95 LEU A CA 1
ATOM 725 C C . LEU A 1 95 ? -8.575 -3.387 -8.667 1.00 52.19 95 LEU A C 1
ATOM 727 O O . LEU A 1 95 ? -7.938 -3.032 -9.643 1.00 52.19 95 LEU A O 1
ATOM 731 N N . PRO A 1 96 ? -8.971 -2.477 -7.744 1.00 46.50 96 PRO A N 1
ATOM 732 C CA . PRO A 1 96 ? -8.814 -1.026 -7.893 1.00 46.50 96 PRO A CA 1
ATOM 733 C C . PRO A 1 96 ? -7.758 -0.402 -6.972 1.00 46.50 96 PRO A C 1
ATOM 735 O O . PRO A 1 96 ? -7.560 0.810 -7.033 1.00 46.50 96 PRO A O 1
ATOM 738 N N . ARG A 1 97 ? -6.982 -1.168 -6.175 1.00 46.28 97 ARG A N 1
ATOM 739 C CA . ARG A 1 97 ? -5.750 -0.640 -5.509 1.00 46.28 97 ARG A CA 1
ATOM 740 C C . ARG A 1 97 ? -4.650 -0.222 -6.499 1.00 46.28 97 ARG A C 1
ATOM 742 O O . ARG A 1 97 ? -3.493 -0.020 -6.144 1.00 46.28 97 ARG A O 1
ATOM 749 N N . THR A 1 98 ? -5.055 -0.090 -7.743 1.00 42.38 98 THR A N 1
ATOM 750 C CA . THR A 1 98 ? -4.331 0.090 -8.978 1.00 42.38 98 THR A CA 1
ATOM 751 C C . THR A 1 98 ? -4.720 1.426 -9.627 1.00 42.38 98 THR A C 1
ATOM 753 O O . THR A 1 98 ? -4.231 1.760 -10.702 1.00 42.38 98 THR A O 1
ATOM 756 N N . CYS A 1 99 ? -5.484 2.264 -8.904 1.00 33.59 99 CYS A N 1
ATOM 757 C CA . CYS A 1 99 ? -5.557 3.713 -9.080 1.00 33.59 99 CYS A CA 1
ATOM 758 C C . CYS A 1 99 ? -5.749 4.378 -7.694 1.00 33.59 99 CYS A C 1
ATOM 760 O O . CYS A 1 99 ? -6.679 3.996 -6.986 1.00 33.59 99 CYS A O 1
ATOM 762 N N . PRO A 1 100 ? -4.884 5.306 -7.220 1.00 45.50 100 PRO A N 1
ATOM 763 C CA . PRO A 1 100 ? -3.988 6.211 -7.942 1.00 45.50 100 PRO A CA 1
ATOM 764 C C . PRO A 1 100 ? -2.498 5.860 -7.757 1.00 45.50 100 PRO A C 1
ATOM 766 O O . PRO A 1 100 ? -1.675 6.701 -7.397 1.00 45.50 100 PRO A O 1
ATOM 769 N N . GLN A 1 101 ? -2.128 4.606 -7.994 1.00 45.88 101 GLN A N 1
ATOM 770 C CA . GLN A 1 101 ? -0.741 4.238 -8.258 1.00 45.88 101 GLN A CA 1
ATOM 771 C C . GLN A 1 101 ? -0.764 3.189 -9.364 1.00 45.88 101 GLN A C 1
ATOM 773 O O . GLN A 1 101 ? -1.305 2.105 -9.176 1.00 45.88 101 GLN A O 1
ATOM 778 N N . ASN A 1 102 ? -0.197 3.553 -10.509 1.00 48.47 102 ASN A N 1
ATOM 779 C CA . ASN A 1 102 ? -0.324 2.951 -11.839 1.00 48.47 102 ASN A CA 1
ATOM 780 C C . ASN A 1 102 ? 0.193 1.501 -11.979 1.00 48.47 102 ASN A C 1
ATOM 782 O O . ASN A 1 102 ? 0.515 1.063 -13.071 1.00 48.47 102 ASN A O 1
ATOM 786 N N . GLN A 1 103 ? 0.260 0.717 -10.907 1.00 52.59 103 GLN A N 1
ATOM 787 C CA . GLN A 1 103 ? 1.080 -0.488 -10.817 1.00 52.59 103 GLN A CA 1
ATOM 788 C C . GLN A 1 103 ? 0.514 -1.709 -11.577 1.00 52.59 103 GLN A C 1
ATOM 790 O O . GLN A 1 103 ? 1.288 -2.522 -12.077 1.00 52.59 103 GLN A O 1
ATOM 795 N N . GLN A 1 104 ? -0.815 -1.854 -11.706 1.00 50.78 104 GLN A N 1
ATOM 796 C CA . GLN A 1 104 ? -1.432 -2.920 -12.533 1.00 50.78 104 GLN A CA 1
ATOM 797 C C . GLN A 1 104 ? -1.505 -2.529 -14.006 1.00 50.78 104 GLN A C 1
ATOM 799 O O . GLN A 1 104 ? -1.311 -3.382 -14.872 1.00 50.78 104 GLN A O 1
ATOM 804 N N . LEU A 1 105 ? -1.732 -1.243 -14.294 1.00 55.28 105 LEU A N 1
ATOM 805 C CA . LEU A 1 105 ? -1.599 -0.706 -15.644 1.00 55.28 105 LEU A CA 1
ATOM 806 C C . LEU A 1 105 ? -0.155 -0.886 -16.128 1.00 55.28 105 LEU A C 1
ATOM 808 O O . LEU A 1 105 ? 0.033 -1.433 -17.202 1.00 55.28 105 LEU A O 1
ATOM 812 N N . ASP A 1 106 ? 0.859 -0.599 -15.313 1.00 59.19 106 ASP A N 1
ATOM 813 C CA . ASP A 1 106 ? 2.270 -0.833 -15.656 1.00 59.19 106 ASP A CA 1
ATOM 814 C C . ASP A 1 106 ? 2.588 -2.317 -15.935 1.00 59.19 106 ASP A C 1
ATOM 816 O O . ASP A 1 106 ? 3.465 -2.625 -16.744 1.00 59.19 106 ASP A O 1
ATOM 820 N N . LEU A 1 107 ? 1.854 -3.251 -15.315 1.00 68.19 107 LEU A N 1
ATOM 821 C CA . LEU A 1 107 ? 2.006 -4.687 -15.553 1.00 68.19 107 LEU A CA 1
ATOM 822 C C . LEU A 1 107 ? 1.311 -5.149 -16.836 1.00 68.19 107 LEU A C 1
ATOM 824 O O . LEU A 1 107 ? 1.921 -5.856 -17.632 1.00 68.19 107 LEU A O 1
ATOM 828 N N . LEU A 1 108 ? 0.030 -4.812 -17.016 1.00 68.81 108 LEU A N 1
ATOM 829 C CA . LEU A 1 108 ? -0.805 -5.342 -18.100 1.00 68.81 108 LEU A CA 1
ATOM 830 C C . LEU A 1 108 ? -0.656 -4.545 -19.396 1.00 68.81 108 LEU A C 1
ATOM 832 O O . LEU A 1 108 ? -0.738 -5.124 -20.479 1.00 68.81 108 LEU A O 1
ATOM 836 N N . LEU A 1 109 ? -0.392 -3.240 -19.313 1.00 68.94 109 LEU A N 1
ATOM 837 C CA . LEU A 1 109 ? -0.264 -2.359 -20.473 1.00 68.94 109 LEU A CA 1
ATOM 838 C C . LEU A 1 109 ? 0.834 -2.822 -21.443 1.00 68.94 109 LEU A C 1
ATOM 840 O O . LEU A 1 109 ? 0.551 -2.844 -22.640 1.00 68.94 109 LEU A O 1
ATOM 844 N N . PRO A 1 110 ? 2.035 -3.267 -21.018 1.00 70.50 110 PRO A N 1
ATOM 845 C CA . PRO A 1 110 ? 3.032 -3.788 -21.952 1.00 70.50 110 PRO A CA 1
ATOM 846 C C . PRO A 1 110 ? 2.586 -5.072 -22.674 1.00 70.50 110 PRO A C 1
ATOM 848 O O . PRO A 1 110 ? 2.877 -5.241 -23.858 1.00 70.50 110 PRO A O 1
ATOM 851 N N . PHE A 1 111 ? 1.826 -5.958 -22.016 1.00 74.50 111 PHE A N 1
ATOM 852 C CA . PHE A 1 111 ? 1.270 -7.160 -22.659 1.00 74.50 111 PHE A CA 1
ATOM 853 C C . PHE A 1 111 ? 0.137 -6.812 -23.630 1.00 74.50 111 PHE A C 1
ATOM 855 O O . PHE A 1 111 ? 0.112 -7.306 -24.761 1.00 74.50 111 PHE A O 1
ATOM 862 N N . ILE A 1 112 ? -0.765 -5.917 -23.223 1.00 74.06 112 ILE A N 1
ATOM 863 C CA . ILE A 1 112 ? -1.895 -5.473 -24.042 1.00 74.06 112 ILE A CA 1
ATOM 864 C C . ILE A 1 112 ? -1.385 -4.710 -25.263 1.00 74.06 112 ILE A C 1
ATOM 866 O O . ILE A 1 112 ? -1.769 -5.038 -26.375 1.00 74.06 112 ILE A O 1
ATOM 870 N N . THR A 1 113 ? -0.460 -3.765 -25.100 1.00 72.56 113 THR A N 1
ATOM 871 C CA . THR A 1 113 ? 0.098 -2.985 -26.222 1.00 72.56 113 THR A CA 1
ATOM 872 C C . THR A 1 113 ? 0.976 -3.810 -27.163 1.00 72.56 113 THR A C 1
ATOM 874 O O . THR A 1 113 ? 1.122 -3.444 -28.327 1.00 72.56 113 THR A O 1
ATOM 877 N N . SER A 1 114 ? 1.527 -4.941 -26.703 1.00 73.56 114 SER A N 1
ATOM 878 C CA . SER A 1 114 ? 2.267 -5.864 -27.575 1.00 73.56 114 SER A CA 1
ATOM 879 C C . SER A 1 114 ? 1.370 -6.693 -28.503 1.00 73.56 114 SER A C 1
ATOM 881 O O . SER A 1 114 ? 1.827 -7.135 -29.554 1.00 73.56 114 SER A O 1
ATOM 883 N N . THR A 1 115 ? 0.102 -6.908 -28.134 1.00 78.56 115 THR A N 1
ATOM 884 C CA . THR A 1 115 ? -0.820 -7.804 -28.856 1.00 78.56 115 THR A CA 1
ATOM 885 C C . THR A 1 115 ? -2.028 -7.087 -29.455 1.00 78.56 115 THR A C 1
ATOM 887 O O . THR A 1 115 ? -2.581 -7.545 -30.452 1.00 78.56 115 THR A O 1
ATOM 890 N N . GLN A 1 116 ? -2.447 -5.972 -28.861 1.00 80.06 116 GLN A N 1
ATOM 891 C CA . GLN A 1 116 ? -3.679 -5.245 -29.143 1.00 80.06 116 GLN A CA 1
ATOM 892 C C . GLN A 1 116 ? -3.436 -3.729 -29.155 1.00 80.06 116 GLN A C 1
ATOM 894 O O . GLN A 1 116 ? -2.396 -3.216 -28.742 1.00 80.06 116 GLN A O 1
ATOM 899 N N . LYS A 1 117 ? -4.424 -2.978 -29.649 1.00 84.88 117 LYS A N 1
ATOM 900 C CA . LYS A 1 117 ? -4.395 -1.508 -29.630 1.00 84.88 117 LYS A CA 1
ATOM 901 C C . LYS A 1 117 ? -4.423 -0.998 -28.186 1.00 84.88 117 LYS A C 1
ATOM 903 O O . LYS A 1 117 ? -5.127 -1.555 -27.352 1.00 84.88 117 LYS A O 1
ATOM 908 N N . TRP A 1 118 ? -3.747 0.120 -27.922 1.00 77.81 118 TRP A N 1
ATOM 909 C CA . TRP A 1 118 ? -3.673 0.755 -26.596 1.00 77.81 118 TRP A CA 1
ATOM 910 C C . TRP A 1 118 ? -5.043 1.066 -25.962 1.00 77.81 118 TRP A C 1
ATOM 912 O O . TRP A 1 118 ? -5.154 1.103 -24.742 1.00 77.81 118 TRP A O 1
ATOM 922 N N . GLN A 1 119 ? -6.089 1.247 -26.775 1.00 82.69 119 GLN A N 1
ATOM 923 C CA . GLN A 1 119 ? -7.464 1.496 -26.321 1.00 82.69 119 GLN A CA 1
ATOM 924 C C . GLN A 1 119 ? -8.010 0.354 -25.455 1.00 82.69 119 GLN A C 1
ATOM 926 O O . GLN A 1 119 ? -8.647 0.618 -24.441 1.00 82.69 119 GLN A O 1
ATOM 931 N N . TRP A 1 120 ? -7.654 -0.896 -25.774 1.00 81.94 120 TRP A N 1
ATOM 932 C CA . TRP A 1 120 ? -8.090 -2.062 -25.005 1.00 81.94 120 TRP A CA 1
ATOM 933 C C . TRP A 1 120 ? -7.618 -2.033 -23.549 1.00 81.94 120 TRP A C 1
ATOM 935 O O . TRP A 1 120 ? -8.244 -2.657 -22.703 1.00 81.94 120 TRP A O 1
ATOM 945 N N . ALA A 1 121 ? -6.548 -1.302 -23.225 1.00 73.75 121 ALA A N 1
ATOM 946 C CA . ALA A 1 121 ? -6.135 -1.132 -21.834 1.00 73.75 121 ALA A CA 1
ATOM 947 C C . ALA A 1 121 ? -7.157 -0.311 -21.029 1.00 73.75 121 ALA A C 1
ATOM 949 O O . ALA A 1 121 ? -7.435 -0.637 -19.877 1.00 73.75 121 ALA A O 1
ATOM 950 N N . PHE A 1 122 ? -7.755 0.712 -21.648 1.00 78.56 122 PHE A N 1
ATOM 951 C CA . PHE A 1 122 ? -8.833 1.496 -21.043 1.00 78.56 122 PHE A CA 1
ATOM 952 C C . PHE A 1 122 ? -10.142 0.701 -20.986 1.00 78.56 122 PHE A C 1
ATOM 954 O O . PHE A 1 122 ? -10.856 0.772 -19.986 1.00 78.56 122 PHE A O 1
ATOM 961 N N . ASP A 1 123 ? -10.426 -0.105 -22.011 1.00 81.06 123 ASP A N 1
ATOM 962 C CA . ASP A 1 123 ? -11.609 -0.974 -22.024 1.00 81.06 123 ASP A CA 1
ATOM 963 C C . ASP A 1 123 ? -11.529 -2.048 -20.924 1.00 81.06 123 ASP A C 1
ATOM 965 O O . ASP A 1 123 ? -12.492 -2.274 -20.202 1.00 81.06 123 ASP A O 1
ATOM 969 N N . VAL A 1 124 ? -10.363 -2.669 -20.714 1.00 79.25 124 VAL A N 1
ATOM 970 C CA . VAL A 1 124 ? -10.166 -3.636 -19.617 1.00 79.25 124 VAL A CA 1
ATOM 971 C C . VAL A 1 124 ? -10.355 -2.970 -18.252 1.00 79.25 124 VAL A C 1
ATOM 973 O O . VAL A 1 124 ? -11.054 -3.522 -17.405 1.00 79.25 124 VAL A O 1
ATOM 976 N N . TYR A 1 125 ? -9.795 -1.773 -18.053 1.00 75.38 125 TYR A N 1
ATOM 977 C CA . TYR A 1 125 ? -9.934 -1.032 -16.797 1.00 75.38 125 TYR A CA 1
ATOM 978 C C . TYR A 1 125 ? -11.389 -0.629 -16.505 1.00 75.38 125 TYR A C 1
ATOM 980 O O . TYR A 1 125 ? -11.852 -0.709 -15.366 1.00 75.38 125 TYR A O 1
ATOM 988 N N . THR A 1 126 ? -12.134 -0.211 -17.530 1.00 81.38 126 THR A N 1
ATOM 989 C CA . THR A 1 126 ? -13.557 0.133 -17.384 1.00 81.38 126 THR A CA 1
ATOM 990 C C . THR A 1 126 ? -14.406 -1.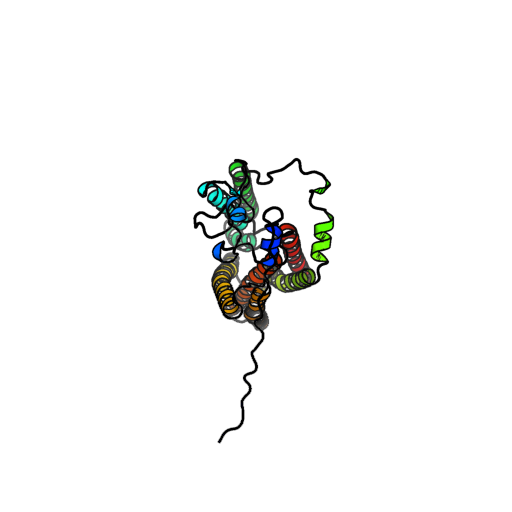099 -17.094 1.00 81.38 126 THR A C 1
ATOM 992 O O . THR A 1 126 ? -15.185 -1.062 -16.150 1.00 81.38 126 THR A O 1
ATOM 995 N N . ILE A 1 127 ? -14.187 -2.218 -17.795 1.00 85.00 127 ILE A N 1
ATOM 996 C CA . ILE A 1 127 ? -14.868 -3.493 -17.510 1.00 85.00 127 ILE A CA 1
ATOM 997 C C . ILE A 1 127 ? -14.605 -3.948 -16.068 1.00 85.00 127 ILE A C 1
ATOM 999 O O . ILE A 1 127 ? -15.529 -4.349 -15.364 1.00 85.00 127 ILE A O 1
ATOM 1003 N N . GLU A 1 128 ? -13.356 -3.879 -15.607 1.00 77.62 128 GLU A N 1
ATOM 1004 C CA . GLU A 1 128 ? -12.980 -4.225 -14.232 1.00 77.62 128 GLU A CA 1
ATOM 1005 C C . GLU A 1 128 ? -13.674 -3.321 -13.202 1.00 77.62 128 GLU A C 1
ATOM 1007 O O . GLU A 1 128 ? -14.218 -3.807 -12.205 1.00 77.62 128 GLU A O 1
ATOM 1012 N N . THR A 1 129 ? -13.711 -2.013 -13.465 1.00 77.69 129 THR A N 1
ATOM 1013 C CA . THR A 1 129 ? -14.378 -1.031 -12.598 1.00 77.69 129 THR A CA 1
ATOM 1014 C C . THR A 1 129 ? -15.891 -1.253 -12.560 1.00 77.69 129 THR A C 1
ATOM 1016 O O . THR A 1 129 ? -16.485 -1.232 -11.482 1.00 77.69 129 THR A O 1
ATOM 1019 N N . ASP A 1 130 ? -16.512 -1.537 -13.704 1.00 84.31 130 ASP A N 1
ATOM 1020 C CA . ASP A 1 130 ? -17.944 -1.813 -13.814 1.00 84.31 130 ASP A CA 1
ATOM 1021 C C . ASP A 1 130 ? -18.323 -3.106 -13.085 1.00 84.31 130 ASP A C 1
ATOM 1023 O O . ASP A 1 130 ? -19.339 -3.152 -12.392 1.00 84.31 130 ASP A O 1
ATOM 1027 N N . LEU A 1 131 ? -17.490 -4.149 -13.163 1.00 84.44 131 LEU A N 1
ATOM 1028 C CA . LEU A 1 131 ? -17.688 -5.381 -12.395 1.00 84.44 131 LEU A CA 1
ATOM 1029 C C . LEU A 1 131 ? -17.621 -5.126 -10.885 1.00 84.44 131 LEU A C 1
ATOM 1031 O O . LEU A 1 131 ? -18.463 -5.639 -10.146 1.00 84.44 131 LEU A O 1
ATOM 1035 N N . CYS A 1 132 ? -16.667 -4.309 -10.425 1.00 79.31 132 CYS A N 1
ATOM 1036 C CA . CYS A 1 132 ? -16.593 -3.898 -9.021 1.00 79.31 132 CYS A CA 1
ATOM 1037 C C . CYS A 1 132 ? -17.836 -3.100 -8.610 1.00 79.31 132 CYS A C 1
ATOM 1039 O O . CYS A 1 132 ? -18.427 -3.362 -7.565 1.00 79.31 132 CYS A O 1
ATOM 1041 N N . PHE A 1 133 ? -18.271 -2.161 -9.450 1.00 82.00 133 PHE A N 1
ATOM 1042 C CA . PHE A 1 133 ? -19.454 -1.342 -9.202 1.00 82.00 133 PHE A CA 1
ATOM 1043 C C . PHE A 1 133 ? -20.732 -2.184 -9.113 1.00 82.00 133 PHE A C 1
ATOM 1045 O O . PHE A 1 133 ? -21.506 -2.037 -8.166 1.00 82.00 133 PHE A O 1
ATOM 1052 N N . LEU A 1 134 ? -20.927 -3.127 -10.037 1.00 84.94 134 LEU A N 1
ATOM 1053 C CA . LEU A 1 134 ? -22.044 -4.071 -9.995 1.00 84.94 134 LEU A CA 1
ATOM 1054 C C . LEU A 1 134 ? -21.984 -4.952 -8.743 1.00 84.94 134 LEU A C 1
ATOM 1056 O O . LEU A 1 134 ? -23.008 -5.152 -8.092 1.00 84.94 134 LEU A O 1
ATOM 1060 N N . ALA A 1 135 ? -20.801 -5.442 -8.362 1.00 82.31 135 ALA A N 1
ATOM 1061 C CA . ALA A 1 135 ? -20.640 -6.226 -7.141 1.00 82.31 135 ALA A CA 1
ATOM 1062 C C . ALA A 1 135 ? -21.019 -5.417 -5.888 1.00 82.31 135 ALA A C 1
ATOM 1064 O O . ALA A 1 135 ? -21.700 -5.939 -5.008 1.00 82.31 135 ALA A O 1
ATOM 1065 N N . VAL A 1 136 ? -20.654 -4.134 -5.826 1.00 80.19 136 VAL A N 1
ATOM 1066 C CA . VAL A 1 136 ? -21.075 -3.236 -4.742 1.00 80.19 136 VAL A CA 1
ATOM 1067 C C . VAL A 1 136 ? -22.587 -2.999 -4.767 1.00 80.19 136 VAL A C 1
ATOM 1069 O O . VAL A 1 136 ? -23.198 -3.009 -3.709 1.00 80.19 136 VAL A O 1
ATOM 1072 N N . ILE A 1 137 ? -23.227 -2.858 -5.930 1.00 83.00 137 ILE A N 1
ATOM 1073 C CA . ILE A 1 137 ? -24.692 -2.700 -6.002 1.00 83.00 137 ILE A CA 1
ATOM 1074 C C . ILE A 1 137 ? -25.427 -3.945 -5.488 1.00 83.00 137 ILE A C 1
ATOM 1076 O O . ILE A 1 137 ? -26.424 -3.820 -4.781 1.00 83.00 137 ILE A O 1
ATOM 1080 N N . PHE A 1 138 ? -24.969 -5.144 -5.857 1.00 81.62 138 PHE A N 1
ATOM 1081 C CA . PHE A 1 138 ? -25.668 -6.384 -5.504 1.00 81.62 138 PHE A CA 1
ATOM 1082 C C . PHE A 1 138 ? -25.355 -6.890 -4.092 1.00 81.62 138 PHE A C 1
ATOM 1084 O O . PHE A 1 138 ? -26.221 -7.501 -3.470 1.00 81.62 138 PHE A O 1
ATOM 1091 N N . PHE A 1 139 ? -24.134 -6.670 -3.596 1.00 79.62 139 PHE A N 1
ATOM 1092 C CA . PHE A 1 139 ? -23.670 -7.216 -2.314 1.00 79.62 139 PHE A CA 1
ATOM 1093 C C . PHE A 1 139 ? -23.355 -6.151 -1.260 1.00 79.62 139 PHE A C 1
ATOM 1095 O O . PHE A 1 139 ? -23.239 -6.483 -0.081 1.00 79.62 139 PHE A O 1
ATOM 1102 N N . GLY A 1 140 ? -23.190 -4.890 -1.660 1.00 7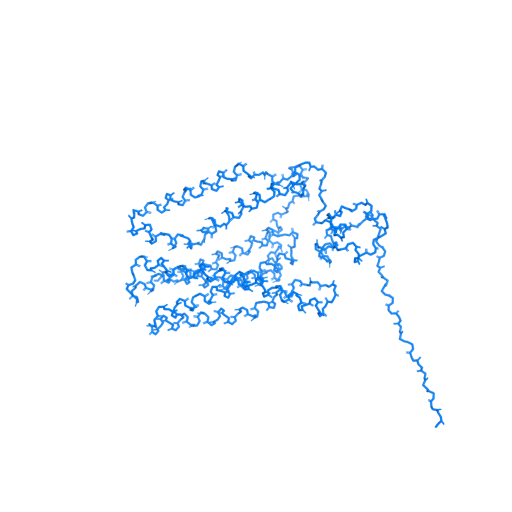1.81 140 GLY A N 1
ATOM 1103 C CA . GLY A 1 140 ? -22.934 -3.773 -0.759 1.00 71.81 140 GLY A CA 1
ATOM 1104 C C . GLY A 1 140 ? -24.211 -3.363 -0.048 1.00 71.81 140 GLY A C 1
ATOM 1105 O O . GLY A 1 140 ? -24.928 -2.470 -0.488 1.00 71.81 140 GLY A O 1
ATOM 1106 N N . GLU A 1 141 ? -24.499 -4.023 1.065 1.00 67.62 141 GLU A N 1
ATOM 1107 C CA . GLU A 1 141 ? -25.530 -3.542 1.971 1.00 67.62 141 GLU A CA 1
ATOM 1108 C C . GLU A 1 141 ? -25.056 -2.304 2.734 1.00 67.62 141 GLU A C 1
ATOM 1110 O O . GLU A 1 141 ? -23.889 -2.179 3.125 1.00 67.62 141 GLU A O 1
ATOM 1115 N N . GLU A 1 142 ? -25.983 -1.375 2.950 1.00 64.31 142 GLU A N 1
ATOM 1116 C CA . GLU A 1 142 ? -25.685 -0.119 3.613 1.00 64.31 142 GLU A CA 1
ATOM 1117 C C . GLU A 1 142 ? -25.381 -0.354 5.094 1.00 64.31 142 GLU A C 1
ATOM 1119 O O . GLU A 1 142 ? -26.234 -0.754 5.879 1.00 64.31 142 GLU A O 1
ATOM 1124 N N . THR A 1 143 ? -24.128 -0.108 5.467 1.00 63.91 143 THR A N 1
ATOM 1125 C CA . THR A 1 143 ? -23.609 -0.298 6.830 1.00 63.91 143 THR A CA 1
ATOM 1126 C C . THR A 1 143 ? -23.823 0.930 7.717 1.00 63.91 143 THR A C 1
ATOM 1128 O O . THR A 1 143 ? -23.568 0.875 8.919 1.00 63.91 143 THR A O 1
ATOM 1131 N N . TYR A 1 144 ? -24.301 2.046 7.152 1.00 59.78 144 TYR A N 1
ATOM 1132 C CA . TYR A 1 144 ? -24.617 3.255 7.909 1.00 59.78 144 TYR A CA 1
ATOM 1133 C C . TYR A 1 144 ? -26.003 3.131 8.555 1.00 59.78 144 TYR A C 1
ATOM 1135 O O . TYR A 1 144 ? -27.030 3.486 7.981 1.00 59.78 144 TYR A O 1
ATOM 1143 N N . TYR A 1 145 ? -25.999 2.577 9.763 1.00 51.91 145 TYR A N 1
ATOM 1144 C CA . TYR A 1 145 ? -27.180 2.082 10.463 1.00 51.91 145 TYR A CA 1
ATOM 1145 C C . TYR A 1 145 ? -28.128 3.183 10.998 1.00 51.91 145 TYR A C 1
ATOM 1147 O O . TYR A 1 145 ? -29.336 2.970 11.063 1.00 51.91 145 TYR A O 1
ATOM 1155 N N . ASN A 1 146 ? -27.636 4.388 11.327 1.00 56.59 146 ASN A N 1
ATOM 1156 C CA . ASN A 1 146 ? -28.458 5.419 11.977 1.00 56.59 146 ASN A CA 1
ATOM 1157 C C . ASN A 1 146 ? -28.413 6.780 11.258 1.00 56.59 146 ASN A C 1
ATOM 1159 O O . ASN A 1 146 ? -27.474 7.556 11.410 1.00 56.59 146 ASN A O 1
ATOM 1163 N N . ARG A 1 147 ? -29.464 7.090 10.487 1.00 60.50 147 ARG A N 1
ATOM 1164 C CA . ARG A 1 147 ? -29.602 8.353 9.729 1.00 60.50 147 ARG A CA 1
ATOM 1165 C C . ARG A 1 147 ? -30.185 9.514 10.547 1.00 60.50 147 ARG A C 1
ATOM 1167 O O . ARG A 1 147 ? -30.190 10.643 10.067 1.00 60.50 147 ARG A O 1
ATOM 1174 N N . ASN A 1 148 ? -30.652 9.247 11.768 1.00 60.88 148 ASN A N 1
ATOM 1175 C CA . ASN A 1 148 ? -31.352 10.214 12.622 1.00 60.88 148 ASN A CA 1
ATOM 1176 C C . ASN A 1 148 ? -30.520 10.622 13.848 1.00 60.88 148 ASN A C 1
ATOM 1178 O O . ASN A 1 148 ? -31.068 10.879 14.920 1.00 60.88 148 ASN A O 1
ATOM 1182 N N . ILE A 1 149 ? -29.195 10.669 13.710 1.00 64.00 149 ILE A N 1
ATOM 1183 C CA . ILE A 1 149 ? -28.324 11.188 14.766 1.00 64.00 149 ILE A CA 1
ATOM 1184 C C . ILE A 1 149 ? -28.570 12.699 14.969 1.00 64.00 149 ILE A C 1
ATOM 1186 O O . ILE A 1 149 ? -28.561 13.454 13.989 1.00 64.00 149 ILE A O 1
ATOM 1190 N N . PRO A 1 150 ? -28.787 13.164 16.218 1.00 66.00 150 PRO A N 1
ATOM 1191 C CA . PRO A 1 150 ? -28.837 14.589 16.539 1.00 66.00 150 PRO A CA 1
ATOM 1192 C C . PRO A 1 150 ? -27.573 15.299 16.040 1.00 66.00 150 PRO A C 1
ATOM 1194 O O . PRO A 1 150 ? -26.503 14.695 16.016 1.00 66.00 150 PRO A O 1
ATOM 1197 N N . VAL A 1 151 ? -27.669 16.585 15.678 1.00 64.62 151 VAL A N 1
ATOM 1198 C CA . VAL A 1 151 ? -26.535 17.386 15.151 1.00 64.62 151 VAL A CA 1
ATOM 1199 C C . VAL A 1 151 ? -25.311 17.349 16.081 1.00 64.62 151 VAL A C 1
ATOM 1201 O O . VAL A 1 151 ? -24.180 17.410 15.619 1.00 64.62 151 VAL A O 1
ATOM 1204 N N . GLU A 1 152 ? -25.536 17.170 17.381 1.00 60.12 152 GLU A N 1
ATOM 1205 C CA . GLU A 1 152 ? -24.512 17.060 18.428 1.00 60.12 152 GLU A CA 1
ATOM 1206 C C . GLU A 1 152 ? -23.735 15.725 18.411 1.00 60.12 152 GLU A C 1
ATOM 1208 O O . GLU A 1 152 ? -22.619 15.657 18.912 1.00 60.12 152 GLU A O 1
ATOM 1213 N N . GLY A 1 153 ? -24.299 14.672 17.805 1.00 60.75 153 GLY A N 1
ATOM 1214 C CA . GLY A 1 153 ? -23.666 13.359 17.615 1.00 60.75 153 GLY A CA 1
ATOM 1215 C C . GLY A 1 153 ? -23.085 13.143 16.214 1.00 60.75 153 GLY A C 1
ATOM 1216 O O . GLY A 1 153 ? -22.620 12.045 15.905 1.00 60.75 153 GLY A O 1
ATOM 1217 N N . GLN A 1 154 ? -23.132 14.156 15.342 1.00 64.75 154 GLN A N 1
ATOM 1218 C CA . GLN A 1 154 ? -22.498 14.086 14.027 1.00 64.75 154 GLN A CA 1
ATOM 1219 C C . GLN A 1 154 ? -20.980 14.273 14.160 1.00 64.75 154 GLN A C 1
ATOM 1221 O O . GLN A 1 154 ? -20.529 15.084 14.970 1.00 64.75 154 GLN A O 1
ATOM 1226 N N . PRO A 1 155 ? -20.168 13.553 13.365 1.00 64.19 155 PRO A N 1
ATOM 1227 C CA . PRO A 1 155 ? -18.724 13.733 13.395 1.00 64.19 155 PRO A CA 1
ATOM 1228 C C . PRO A 1 155 ? -18.376 15.174 13.003 1.00 64.19 155 PRO A C 1
ATOM 1230 O O . PRO A 1 155 ? -18.697 15.631 11.905 1.00 64.19 155 PRO A O 1
ATOM 1233 N N . GLU A 1 156 ? -17.719 15.905 13.906 1.00 70.56 156 GLU A N 1
ATOM 1234 C CA . GLU A 1 156 ? -17.275 17.270 13.627 1.00 70.56 156 GLU A CA 1
ATOM 1235 C C . GLU A 1 156 ? -16.312 17.280 12.427 1.00 70.56 156 GLU A C 1
ATOM 1237 O O . GLU A 1 156 ? -15.283 16.612 12.444 1.00 70.56 156 GLU A O 1
ATOM 1242 N N . LEU A 1 157 ? -16.562 18.112 11.411 1.00 69.12 157 LEU A N 1
ATOM 1243 C CA . LEU A 1 157 ? -15.644 18.290 10.268 1.00 69.12 157 LEU A CA 1
ATOM 1244 C C . LEU A 1 157 ? -14.232 18.736 10.701 1.00 69.12 157 LEU A C 1
ATOM 1246 O O . LEU A 1 157 ? -13.230 18.402 10.070 1.00 69.12 157 LEU A O 1
ATOM 1250 N N . LEU A 1 158 ? -14.145 19.465 11.817 1.00 74.62 158 LEU A N 1
ATOM 1251 C CA . LEU A 1 158 ? -12.891 19.891 12.441 1.00 74.62 158 LEU A CA 1
ATOM 1252 C C . LEU A 1 158 ? -12.115 18.743 13.101 1.00 74.62 158 LEU A C 1
ATOM 1254 O O . LEU A 1 158 ? -10.931 18.919 13.394 1.00 74.62 158 LEU A O 1
ATOM 1258 N N . ARG A 1 159 ? -12.734 17.576 13.314 1.00 75.00 159 ARG A N 1
ATOM 1259 C CA . ARG A 1 159 ? -12.084 16.390 13.886 1.00 75.00 159 ARG A CA 1
ATOM 1260 C C . ARG A 1 159 ? -10.922 15.918 13.016 1.00 75.00 159 ARG A C 1
ATOM 1262 O O . ARG A 1 159 ? -9.818 15.764 13.535 1.00 75.00 159 ARG A O 1
ATOM 1269 N N . LEU A 1 160 ? -11.112 15.924 11.694 1.00 77.44 160 LEU A N 1
ATOM 1270 C CA . LEU A 1 160 ? -10.068 15.624 10.710 1.00 77.44 160 LEU A CA 1
ATOM 1271 C C . LEU A 1 160 ? -8.809 16.485 10.924 1.00 77.44 160 LEU A C 1
ATOM 1273 O O . LEU A 1 160 ? -7.684 15.985 10.878 1.00 77.44 160 LEU A O 1
ATOM 1277 N N . VAL A 1 161 ? -8.993 17.784 11.186 1.00 80.44 161 VAL A N 1
ATOM 1278 C CA . VAL A 1 161 ? -7.894 18.732 11.434 1.00 80.44 161 VAL A CA 1
ATOM 1279 C C . VAL A 1 161 ? -7.290 18.519 12.825 1.00 80.44 161 VAL A C 1
ATOM 1281 O O . VAL A 1 161 ? -6.071 18.544 12.976 1.00 80.44 161 VAL A O 1
ATOM 1284 N N . LYS A 1 162 ? -8.113 18.255 13.848 1.00 78.69 162 LYS A N 1
ATOM 1285 C CA . LYS A 1 162 ? -7.637 17.951 15.209 1.00 78.69 162 LYS A CA 1
ATOM 1286 C C . LYS A 1 162 ? -6.751 16.697 15.235 1.00 78.69 162 LYS A C 1
ATOM 1288 O O . LYS A 1 162 ? -5.773 16.676 15.977 1.00 78.69 162 LYS A O 1
ATOM 1293 N N . VAL A 1 163 ? -7.054 15.679 14.422 1.00 80.94 163 VAL A N 1
ATOM 1294 C CA . VAL A 1 163 ? -6.294 14.417 14.364 1.00 80.94 163 VAL A CA 1
ATOM 1295 C C . VAL A 1 163 ? -4.885 14.615 13.796 1.00 80.94 163 VAL A C 1
ATOM 1297 O O . VAL A 1 163 ? -3.929 14.140 14.405 1.00 80.94 163 VAL A O 1
ATOM 1300 N N . ILE A 1 164 ? -4.719 15.363 12.697 1.00 82.25 164 ILE A N 1
ATOM 1301 C CA . ILE A 1 164 ? -3.382 15.630 12.122 1.00 82.25 164 ILE A CA 1
ATOM 1302 C C . ILE A 1 164 ? -2.521 16.551 12.986 1.00 82.25 164 ILE A C 1
ATOM 1304 O O . ILE A 1 164 ? -1.299 16.438 12.973 1.00 82.25 164 ILE A O 1
ATOM 1308 N N . MET A 1 165 ? -3.135 17.433 13.775 1.00 81.81 165 MET A N 1
ATOM 1309 C CA . MET A 1 165 ? -2.396 18.317 14.681 1.00 81.81 165 MET A CA 1
ATOM 1310 C C . MET A 1 165 ? -1.788 17.571 15.878 1.00 81.81 165 MET A C 1
ATOM 1312 O O . MET A 1 165 ? -0.954 18.137 16.588 1.00 81.81 165 MET A O 1
ATOM 1316 N N . LYS A 1 166 ? -2.158 16.301 16.110 1.00 85.69 166 LYS A N 1
ATOM 1317 C CA . LYS A 1 166 ? -1.502 15.480 17.130 1.00 85.69 166 LYS A CA 1
ATOM 1318 C C . LYS A 1 166 ? -0.060 15.167 16.694 1.00 85.69 166 LYS A C 1
ATOM 1320 O O . LYS A 1 166 ? 0.158 14.679 15.583 1.00 85.69 166 LYS A O 1
ATOM 1325 N N . PRO A 1 167 ? 0.941 15.398 17.561 1.00 85.00 167 PRO A N 1
ATOM 1326 C CA . PRO A 1 167 ? 2.353 15.361 17.171 1.00 85.00 167 PRO A CA 1
ATOM 1327 C C . PRO A 1 167 ? 2.827 13.975 16.710 1.00 85.00 167 PRO A C 1
ATOM 1329 O O . PRO A 1 167 ? 3.630 13.871 15.786 1.00 85.00 167 PRO A O 1
ATOM 1332 N N . THR A 1 168 ? 2.310 12.905 17.317 1.00 83.75 168 THR A N 1
ATOM 1333 C CA . THR A 1 168 ? 2.620 11.509 16.960 1.00 83.75 168 THR A CA 1
ATOM 1334 C C . THR A 1 168 ? 2.145 11.157 15.551 1.00 83.75 168 THR A C 1
ATOM 1336 O O . THR A 1 168 ? 2.873 10.519 14.784 1.00 83.75 168 THR A O 1
ATOM 1339 N N . LEU A 1 169 ? 0.946 11.619 15.185 1.00 86.44 169 LEU A N 1
ATOM 1340 C CA . LEU A 1 169 ? 0.364 11.379 13.871 1.00 86.44 169 LEU A CA 1
ATOM 1341 C C . LEU A 1 169 ? 1.041 12.233 12.802 1.00 86.44 169 LEU A C 1
ATOM 1343 O O . LEU A 1 169 ? 1.357 11.718 11.735 1.00 86.44 169 LEU A O 1
ATOM 1347 N N . LEU A 1 170 ? 1.351 13.497 13.103 1.00 88.19 170 LEU A N 1
ATOM 1348 C CA . LEU A 1 170 ? 2.093 14.378 12.198 1.00 88.19 170 LEU A CA 1
ATOM 1349 C C . LEU A 1 170 ? 3.481 13.813 11.864 1.00 88.19 170 LEU A C 1
ATOM 1351 O O . LEU A 1 170 ? 3.889 13.803 10.700 1.00 88.19 170 LEU A O 1
ATOM 1355 N N . LEU A 1 171 ? 4.196 13.294 12.867 1.00 89.06 171 LEU A N 1
ATOM 1356 C CA . LEU A 1 171 ? 5.509 12.683 12.664 1.00 89.06 171 LEU A CA 1
ATOM 1357 C C . LEU A 1 171 ? 5.415 11.405 11.817 1.00 89.06 171 LEU A C 1
ATOM 1359 O O . LEU A 1 171 ? 6.184 11.234 10.869 1.00 89.06 171 LEU A O 1
ATOM 1363 N N . SER A 1 172 ? 4.444 10.539 12.121 1.00 86.81 172 SER A N 1
ATOM 1364 C CA . SER A 1 172 ? 4.182 9.321 11.343 1.00 86.81 172 SER A CA 1
ATOM 1365 C C . SER A 1 172 ? 3.792 9.643 9.901 1.00 86.81 172 SER A C 1
ATOM 1367 O O . SER A 1 172 ? 4.273 8.999 8.971 1.00 86.81 172 SER A O 1
ATOM 1369 N N . TRP A 1 173 ? 2.969 10.674 9.704 1.00 89.06 173 TRP A N 1
ATOM 1370 C CA . TRP A 1 173 ? 2.537 11.166 8.400 1.00 89.06 173 TRP A CA 1
ATOM 1371 C C . TRP A 1 173 ? 3.721 11.645 7.556 1.00 89.06 173 TRP A C 1
ATOM 1373 O O . TRP A 1 173 ? 3.874 11.222 6.410 1.00 89.06 173 TRP A O 1
ATOM 1383 N N . PHE A 1 174 ? 4.609 12.461 8.133 1.00 90.50 174 PHE A N 1
ATOM 1384 C CA . PHE A 1 174 ? 5.789 12.965 7.430 1.00 90.50 174 PHE A CA 1
ATOM 1385 C C . PHE A 1 174 ? 6.778 11.845 7.078 1.00 90.50 174 PHE A C 1
ATOM 1387 O O . PHE A 1 174 ? 7.295 11.791 5.960 1.00 90.50 174 PHE A O 1
ATOM 1394 N N . TYR A 1 175 ? 7.012 10.912 8.006 1.00 89.94 175 TYR A N 1
ATOM 1395 C CA . TYR A 1 175 ? 7.837 9.733 7.746 1.00 89.94 175 TYR A CA 1
ATOM 1396 C C . TYR A 1 175 ? 7.246 8.872 6.619 1.00 89.94 175 TYR A C 1
ATOM 1398 O O . TYR A 1 175 ? 7.963 8.455 5.704 1.00 89.94 175 TYR A O 1
ATOM 1406 N N . TYR A 1 176 ? 5.932 8.630 6.653 1.00 88.44 176 TYR A N 1
ATOM 1407 C CA . TYR A 1 176 ? 5.243 7.826 5.647 1.00 88.44 176 TYR A CA 1
ATOM 1408 C C . TYR A 1 176 ? 5.284 8.484 4.265 1.00 88.44 176 TYR A C 1
ATOM 1410 O O . TYR A 1 176 ? 5.572 7.821 3.272 1.00 88.44 176 TYR A O 1
ATOM 1418 N N . MET A 1 177 ? 5.106 9.806 4.205 1.00 89.06 177 MET A N 1
ATOM 1419 C CA . MET A 1 177 ? 5.258 10.589 2.980 1.00 89.06 177 MET A CA 1
ATOM 1420 C C . MET A 1 177 ? 6.665 10.430 2.381 1.00 89.06 177 MET A C 1
ATOM 1422 O O . MET A 1 177 ? 6.792 10.073 1.212 1.00 89.06 177 MET A O 1
ATOM 1426 N N . CYS A 1 178 ? 7.725 10.653 3.167 1.00 88.44 178 CYS A N 1
ATOM 1427 C CA . CYS A 1 178 ? 9.112 10.597 2.687 1.00 88.44 178 CYS A CA 1
ATOM 1428 C C . CYS A 1 178 ? 9.535 9.198 2.218 1.00 88.44 178 CYS A C 1
ATOM 1430 O O . CYS A 1 178 ? 10.240 9.059 1.219 1.00 88.44 178 CYS A O 1
ATOM 1432 N N . THR A 1 179 ? 9.121 8.157 2.938 1.00 85.94 179 THR A N 1
ATOM 1433 C CA . THR A 1 179 ? 9.479 6.774 2.597 1.00 85.94 179 THR A CA 1
ATOM 1434 C C . THR A 1 179 ? 8.725 6.275 1.367 1.00 85.94 179 THR A C 1
ATOM 1436 O O . THR A 1 179 ? 9.326 5.648 0.496 1.00 85.94 179 THR A O 1
ATOM 1439 N N . PHE A 1 180 ? 7.439 6.610 1.239 1.00 85.31 180 PHE A N 1
ATOM 1440 C CA . PHE A 1 180 ? 6.631 6.197 0.093 1.00 85.31 180 PHE A CA 1
ATOM 1441 C C . PHE A 1 180 ? 6.945 6.989 -1.186 1.00 85.31 180 PHE A C 1
ATOM 1443 O O . PHE A 1 180 ? 6.771 6.475 -2.292 1.00 85.31 180 PHE A O 1
ATOM 1450 N N . ALA A 1 181 ? 7.457 8.216 -1.053 1.00 86.38 181 ALA A N 1
ATOM 1451 C CA . ALA A 1 181 ? 7.833 9.062 -2.182 1.00 86.38 181 ALA A CA 1
ATOM 1452 C C . ALA A 1 181 ? 8.808 8.371 -3.152 1.00 86.38 181 ALA A C 1
ATOM 1454 O O . ALA A 1 181 ? 8.611 8.390 -4.369 1.00 86.38 181 ALA A O 1
ATOM 1455 N N . TRP A 1 182 ? 9.820 7.686 -2.614 1.00 85.19 182 TRP A N 1
ATOM 1456 C CA . TRP A 1 182 ? 10.800 6.956 -3.419 1.00 85.19 182 TRP A CA 1
ATOM 1457 C C . TRP A 1 182 ? 10.210 5.743 -4.133 1.00 85.19 182 TRP A C 1
ATOM 1459 O O . TRP A 1 182 ? 10.594 5.468 -5.266 1.00 85.19 182 TRP A O 1
ATOM 1469 N N . VAL A 1 183 ? 9.246 5.050 -3.525 1.00 85.31 183 VAL A N 1
ATOM 1470 C CA . VAL A 1 183 ? 8.610 3.871 -4.129 1.00 85.31 183 VAL A CA 1
ATOM 1471 C C . VAL A 1 183 ? 7.929 4.248 -5.438 1.00 85.31 183 VAL A C 1
ATOM 1473 O O . VAL A 1 183 ? 8.172 3.620 -6.467 1.00 85.31 183 VAL A O 1
ATOM 1476 N N . VAL A 1 184 ? 7.101 5.292 -5.421 1.00 81.25 184 VAL A N 1
ATOM 1477 C CA . VAL A 1 184 ? 6.355 5.739 -6.607 1.00 81.25 184 VAL A CA 1
ATOM 1478 C C . VAL A 1 184 ? 7.299 6.318 -7.659 1.00 81.25 184 VAL A C 1
ATOM 1480 O O . VAL A 1 184 ? 7.158 6.019 -8.845 1.00 81.25 184 VAL A O 1
ATOM 1483 N N . GLY A 1 185 ? 8.302 7.090 -7.231 1.00 82.25 185 GLY A N 1
ATOM 1484 C CA . GLY A 1 185 ? 9.316 7.626 -8.135 1.00 82.25 185 GLY A CA 1
ATOM 1485 C C . GLY A 1 185 ? 10.099 6.532 -8.863 1.00 82.25 185 GLY A C 1
ATOM 1486 O O . GLY A 1 185 ? 10.254 6.559 -10.081 1.00 82.25 185 GLY A O 1
ATOM 1487 N N . ILE A 1 186 ? 10.545 5.502 -8.140 1.00 84.94 186 ILE A N 1
ATOM 1488 C CA . ILE A 1 186 ? 11.230 4.364 -8.762 1.00 84.94 186 ILE A CA 1
ATOM 1489 C C . ILE A 1 186 ? 10.290 3.654 -9.739 1.00 84.94 186 ILE A C 1
ATOM 1491 O O . ILE A 1 186 ? 10.672 3.453 -10.883 1.00 84.94 186 ILE A O 1
ATOM 1495 N N . ASN A 1 187 ? 9.060 3.327 -9.334 1.00 82.44 187 ASN A N 1
ATOM 1496 C CA . ASN A 1 187 ? 8.101 2.621 -10.194 1.00 82.44 187 ASN A CA 1
ATOM 1497 C C . ASN A 1 187 ? 7.862 3.320 -11.543 1.00 82.44 187 ASN A C 1
ATOM 1499 O O . ASN A 1 187 ? 7.862 2.668 -12.587 1.00 82.44 187 ASN A O 1
ATOM 1503 N N . THR A 1 188 ? 7.701 4.644 -11.513 1.00 78.38 188 THR A N 1
ATOM 1504 C CA . THR A 1 188 ? 7.410 5.453 -12.706 1.00 78.38 188 THR A CA 1
ATOM 1505 C C . THR A 1 188 ? 8.623 5.634 -13.615 1.00 78.38 188 THR A C 1
ATOM 1507 O O . THR A 1 188 ? 8.484 5.603 -14.835 1.00 78.38 188 THR A O 1
ATOM 1510 N N . THR A 1 189 ? 9.825 5.784 -13.053 1.00 80.56 189 THR A N 1
ATOM 1511 C CA . THR A 1 189 ? 11.028 6.083 -13.853 1.00 80.56 189 THR A CA 1
ATOM 1512 C C . THR A 1 189 ? 11.791 4.836 -14.304 1.00 80.56 189 THR A C 1
ATOM 1514 O O . THR A 1 189 ? 12.613 4.899 -15.218 1.00 80.56 189 THR A O 1
ATOM 1517 N N . LEU A 1 190 ? 11.553 3.681 -13.679 1.00 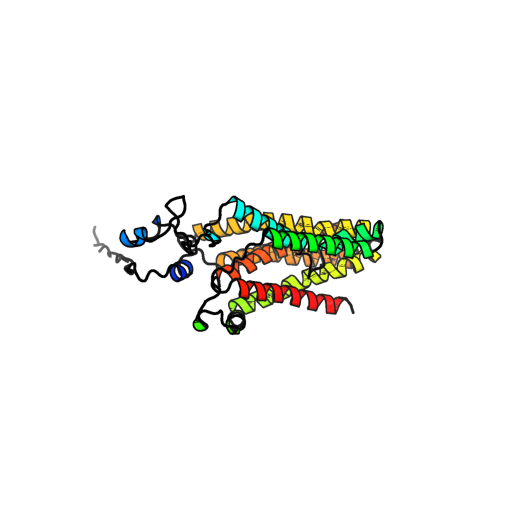81.19 190 LEU A N 1
ATOM 1518 C CA . LEU A 1 190 ? 12.337 2.471 -13.926 1.00 81.19 190 LEU A CA 1
ATOM 1519 C C . LEU A 1 190 ? 12.169 1.943 -15.353 1.00 81.19 190 LEU A C 1
ATOM 1521 O O . LEU A 1 190 ? 13.168 1.586 -15.968 1.00 81.19 190 LEU A O 1
ATOM 1525 N N . SER A 1 191 ? 10.959 1.961 -15.921 1.00 77.06 191 SER A N 1
ATOM 1526 C CA . SER A 1 191 ? 10.743 1.579 -17.328 1.00 77.06 191 SER A CA 1
ATOM 1527 C C . SER A 1 191 ? 11.491 2.497 -18.299 1.00 77.06 191 SER A C 1
ATOM 1529 O O . SER A 1 191 ? 12.074 2.019 -19.273 1.00 77.06 191 SER A O 1
ATOM 1531 N N . ILE A 1 192 ? 11.560 3.795 -17.993 1.00 82.06 192 ILE A N 1
ATOM 1532 C CA . ILE A 1 192 ? 12.281 4.796 -18.790 1.00 82.06 192 ILE A CA 1
ATOM 1533 C C . ILE A 1 192 ? 13.789 4.524 -18.778 1.00 82.06 192 ILE A C 1
ATOM 1535 O O . ILE A 1 192 ? 14.429 4.612 -19.822 1.00 82.06 192 ILE A O 1
ATOM 1539 N N . PHE A 1 193 ? 14.367 4.160 -17.628 1.00 81.44 193 PHE A N 1
ATOM 1540 C CA . PHE A 1 193 ? 15.804 3.881 -17.519 1.00 81.44 193 PHE A CA 1
ATOM 1541 C C . PHE A 1 193 ? 16.201 2.490 -18.018 1.00 81.44 193 PHE A C 1
ATOM 1543 O O . PHE A 1 193 ? 17.270 2.333 -18.602 1.00 81.44 193 PHE A O 1
ATOM 1550 N N . VAL A 1 194 ? 15.363 1.478 -17.795 1.00 81.62 194 VAL A N 1
ATOM 1551 C CA . VAL A 1 194 ? 15.652 0.081 -18.153 1.00 81.62 194 VAL A CA 1
ATOM 1552 C C . VAL A 1 194 ? 15.582 -0.134 -19.668 1.00 81.62 194 VAL A C 1
ATOM 1554 O O . VAL A 1 194 ? 16.382 -0.906 -20.195 1.00 81.62 194 VAL A O 1
ATOM 1557 N N . THR A 1 195 ? 14.700 0.584 -20.374 1.00 80.88 195 THR A N 1
ATOM 1558 C CA . THR A 1 195 ? 14.530 0.462 -21.834 1.00 80.88 195 THR A CA 1
ATOM 1559 C C . THR A 1 195 ? 15.831 0.728 -22.614 1.00 80.88 195 THR A C 1
ATOM 1561 O O . THR A 1 195 ? 16.288 -0.188 -23.291 1.00 80.88 195 THR A O 1
ATOM 1564 N N . PRO A 1 196 ? 16.491 1.901 -22.508 1.00 81.19 196 PRO A N 1
ATOM 1565 C CA . PRO A 1 196 ? 17.741 2.176 -23.225 1.00 81.19 196 PRO A CA 1
ATOM 1566 C C . PRO A 1 196 ? 18.974 1.504 -22.603 1.00 81.19 196 PRO A C 1
ATOM 1568 O O . PRO A 1 196 ? 20.044 1.505 -23.207 1.00 81.19 196 PRO A O 1
ATOM 1571 N N . LEU A 1 197 ? 18.877 1.006 -21.367 1.00 80.69 197 LEU A N 1
ATOM 1572 C CA . LEU A 1 197 ? 20.015 0.424 -20.655 1.00 80.69 197 LEU A CA 1
ATOM 1573 C C . LEU A 1 197 ? 20.217 -1.059 -20.981 1.00 80.69 197 LEU A C 1
ATOM 1575 O O . LEU A 1 197 ? 21.358 -1.514 -21.047 1.00 80.69 197 LEU A O 1
ATOM 1579 N N . TYR A 1 198 ? 19.117 -1.794 -21.153 1.00 80.75 198 TYR A N 1
ATOM 1580 C CA . TYR A 1 198 ? 19.120 -3.237 -21.395 1.00 80.75 198 TYR A CA 1
ATOM 1581 C C . TYR A 1 198 ? 18.466 -3.634 -22.725 1.00 80.75 198 TYR A C 1
ATOM 1583 O O . TYR A 1 198 ? 18.309 -4.827 -22.977 1.00 80.75 198 TYR A O 1
ATOM 1591 N N . ASP A 1 199 ? 18.074 -2.655 -23.550 1.00 82.62 199 ASP A N 1
ATOM 1592 C CA . ASP A 1 199 ? 17.367 -2.845 -24.823 1.00 82.62 199 ASP A CA 1
ATOM 1593 C C . ASP A 1 199 ? 16.112 -3.725 -24.679 1.00 82.62 199 ASP A C 1
ATOM 1595 O O . ASP A 1 199 ? 15.821 -4.595 -25.503 1.00 82.62 199 ASP A O 1
ATOM 1599 N N . PHE A 1 200 ? 15.365 -3.522 -23.588 1.00 80.81 200 PHE A N 1
ATOM 1600 C CA . PHE A 1 200 ? 14.199 -4.346 -23.285 1.00 80.81 200 PHE A CA 1
ATOM 1601 C C . PHE A 1 200 ? 12.996 -4.011 -24.165 1.00 80.81 200 PHE A C 1
ATOM 1603 O O . PHE A 1 200 ? 12.588 -2.858 -24.298 1.00 80.81 200 PHE A O 1
ATOM 1610 N N . GLY A 1 201 ? 12.375 -5.057 -24.713 1.00 81.31 201 GLY A N 1
ATOM 1611 C CA . GLY A 1 201 ? 11.085 -4.950 -25.390 1.00 81.31 201 GLY A CA 1
ATOM 1612 C C . GLY A 1 201 ? 9.909 -4.819 -24.404 1.00 81.31 201 GLY A C 1
ATOM 1613 O O . GLY A 1 201 ? 10.056 -5.139 -23.221 1.00 81.31 201 GLY A O 1
ATOM 1614 N N . PRO A 1 202 ? 8.701 -4.449 -24.877 1.00 77.75 202 PRO A N 1
ATOM 1615 C CA . PRO A 1 202 ? 7.521 -4.273 -24.021 1.00 77.75 202 PRO A CA 1
ATOM 1616 C C . PRO A 1 202 ? 7.196 -5.500 -23.152 1.00 77.75 202 PRO A C 1
ATOM 1618 O O . PRO A 1 202 ? 6.950 -5.372 -21.956 1.00 77.75 202 PRO A O 1
ATOM 1621 N N . LEU A 1 203 ? 7.283 -6.712 -23.714 1.00 81.50 203 LEU A N 1
ATOM 1622 C CA . LEU A 1 203 ? 7.032 -7.958 -22.974 1.00 81.50 203 LEU A CA 1
ATOM 1623 C C . LEU A 1 203 ? 8.017 -8.174 -21.813 1.00 81.50 203 LEU A C 1
ATOM 1625 O O . LEU A 1 203 ? 7.631 -8.640 -20.745 1.00 81.50 203 LEU A O 1
ATOM 1629 N N . GLN A 1 204 ? 9.288 -7.816 -22.005 1.00 83.19 204 GLN A N 1
ATOM 1630 C CA . GLN A 1 204 ? 10.322 -7.965 -20.977 1.00 83.19 204 GLN A CA 1
ATOM 1631 C C . GLN A 1 204 ? 10.131 -6.956 -19.843 1.00 83.19 204 GLN A C 1
ATOM 1633 O O . GLN A 1 204 ? 10.333 -7.303 -18.682 1.00 83.19 204 GLN A O 1
ATOM 1638 N N . ILE A 1 205 ? 9.676 -5.742 -20.166 1.00 81.56 205 ILE A N 1
ATOM 1639 C CA . ILE A 1 205 ? 9.286 -4.734 -19.175 1.00 81.56 205 ILE A CA 1
ATOM 1640 C C . ILE A 1 205 ? 8.108 -5.251 -18.337 1.00 81.56 205 ILE A C 1
ATOM 1642 O O . ILE A 1 205 ? 8.166 -5.188 -17.112 1.00 81.56 205 ILE A O 1
ATOM 1646 N N . GLY A 1 206 ? 7.097 -5.860 -18.967 1.00 77.81 206 GLY A N 1
ATOM 1647 C CA . GLY A 1 206 ? 5.996 -6.518 -18.254 1.00 77.81 206 GLY A CA 1
ATOM 1648 C C . GLY A 1 206 ? 6.484 -7.593 -17.274 1.00 77.81 206 GLY A C 1
ATOM 1649 O O . GLY A 1 206 ? 6.086 -7.598 -16.110 1.00 77.81 206 GLY A O 1
ATOM 1650 N N . TYR A 1 207 ? 7.421 -8.456 -17.693 1.00 82.56 207 TYR A N 1
ATOM 1651 C CA . TYR A 1 207 ? 8.057 -9.429 -16.791 1.00 82.56 207 TYR A CA 1
ATOM 1652 C C . TYR A 1 207 ? 8.850 -8.782 -15.655 1.00 82.56 207 TYR A C 1
ATOM 1654 O O . TYR A 1 207 ? 8.883 -9.316 -14.548 1.00 82.56 207 TYR A O 1
ATOM 1662 N N . PHE A 1 208 ? 9.457 -7.623 -15.896 1.00 83.88 208 PHE A N 1
ATOM 1663 C CA . PHE A 1 208 ? 10.187 -6.884 -14.876 1.00 83.88 208 PHE A CA 1
ATOM 1664 C C . PHE A 1 208 ? 9.258 -6.443 -13.733 1.00 83.88 208 PHE A C 1
ATOM 1666 O O . PHE A 1 208 ? 9.594 -6.643 -12.564 1.00 83.88 208 PHE A O 1
ATOM 1673 N N . TYR A 1 209 ? 8.055 -5.946 -14.048 1.00 83.25 209 TYR A N 1
ATOM 1674 C CA . TYR A 1 209 ? 7.064 -5.488 -13.063 1.00 83.25 209 TYR A CA 1
ATOM 1675 C C . TYR A 1 209 ? 6.489 -6.600 -12.167 1.00 83.25 209 TYR A C 1
ATOM 1677 O O . TYR A 1 209 ? 6.064 -6.310 -11.045 1.00 83.25 209 TYR A O 1
ATOM 1685 N N . PHE A 1 210 ? 6.565 -7.879 -12.564 1.00 84.00 210 PHE A N 1
ATOM 1686 C CA . PHE A 1 210 ? 6.192 -9.001 -11.683 1.00 84.00 210 PHE A CA 1
ATOM 1687 C C . PHE A 1 210 ? 7.007 -9.049 -10.385 1.00 84.00 210 PHE A C 1
ATOM 1689 O O . PHE A 1 210 ? 6.524 -9.564 -9.374 1.00 84.00 210 PHE A O 1
ATOM 1696 N N . THR A 1 211 ? 8.212 -8.471 -10.378 1.00 86.38 211 THR A N 1
ATOM 1697 C CA . THR A 1 211 ? 9.055 -8.341 -9.180 1.00 86.38 211 THR A CA 1
ATOM 1698 C C . THR A 1 211 ? 8.296 -7.715 -8.011 1.00 86.38 211 THR A C 1
ATOM 1700 O O . THR A 1 211 ? 8.463 -8.151 -6.875 1.00 86.38 211 THR A O 1
ATOM 1703 N N . LEU A 1 212 ? 7.430 -6.734 -8.277 1.00 83.31 212 LEU A N 1
ATOM 1704 C CA . LEU A 1 212 ? 6.648 -6.049 -7.248 1.00 83.31 212 LEU A CA 1
ATOM 1705 C C . LEU A 1 212 ? 5.634 -6.963 -6.582 1.00 83.31 212 LEU A C 1
ATOM 1707 O O . LEU A 1 212 ? 5.472 -6.904 -5.370 1.00 83.31 212 LEU A O 1
ATOM 1711 N N . ILE A 1 213 ? 4.961 -7.801 -7.370 1.00 82.56 213 ILE A N 1
ATOM 1712 C CA . ILE A 1 213 ? 3.966 -8.747 -6.863 1.00 82.56 213 ILE A CA 1
ATOM 1713 C C . ILE A 1 213 ? 4.660 -9.751 -5.949 1.00 82.56 213 ILE A C 1
ATOM 1715 O O . ILE A 1 213 ? 4.220 -9.982 -4.826 1.00 82.56 213 ILE A O 1
ATOM 1719 N N . VAL A 1 214 ? 5.785 -10.303 -6.409 1.00 87.12 214 VAL A N 1
ATOM 1720 C CA . VAL A 1 214 ? 6.571 -11.260 -5.625 1.00 87.12 214 VAL A CA 1
ATOM 1721 C C . VAL A 1 214 ? 7.091 -10.608 -4.342 1.00 87.12 214 VAL A C 1
ATOM 1723 O O . VAL A 1 214 ? 6.933 -11.175 -3.263 1.00 87.12 214 VAL A O 1
ATOM 1726 N N . ALA A 1 215 ? 7.656 -9.401 -4.428 1.00 88.62 215 ALA A N 1
ATOM 1727 C CA . ALA A 1 215 ? 8.147 -8.664 -3.267 1.00 88.62 215 ALA A CA 1
ATOM 1728 C C . ALA A 1 215 ? 7.026 -8.298 -2.281 1.00 88.62 215 ALA A C 1
ATOM 1730 O O . ALA A 1 215 ? 7.239 -8.389 -1.074 1.00 88.62 215 ALA A O 1
ATOM 1731 N N . ALA A 1 216 ? 5.840 -7.931 -2.774 1.00 85.06 216 ALA A N 1
ATOM 1732 C CA . ALA A 1 216 ? 4.686 -7.607 -1.941 1.00 85.06 216 ALA A CA 1
ATOM 1733 C C . ALA A 1 216 ? 4.157 -8.835 -1.196 1.00 85.06 216 ALA A C 1
ATOM 1735 O O . ALA A 1 216 ? 3.976 -8.772 0.015 1.00 85.06 216 ALA A O 1
ATOM 1736 N N . ILE A 1 217 ? 3.991 -9.970 -1.882 1.00 87.44 217 ILE A N 1
ATOM 1737 C CA . ILE A 1 217 ? 3.550 -11.227 -1.256 1.00 87.44 217 ILE A CA 1
ATOM 1738 C C . ILE A 1 217 ? 4.562 -11.689 -0.202 1.00 87.44 217 ILE A C 1
ATOM 1740 O O . ILE A 1 217 ? 4.182 -12.039 0.915 1.00 87.44 217 ILE A O 1
ATOM 1744 N N . LEU A 1 218 ? 5.857 -11.667 -0.537 1.00 90.12 218 LEU A N 1
ATOM 1745 C CA . LEU A 1 218 ? 6.912 -12.020 0.413 1.00 90.12 218 LEU A CA 1
ATOM 1746 C C . LEU A 1 218 ? 6.946 -11.055 1.603 1.00 90.12 218 LEU A C 1
ATOM 1748 O O . LEU A 1 218 ? 7.127 -11.502 2.732 1.00 90.12 218 LEU A O 1
ATOM 1752 N N . GLY A 1 219 ? 6.760 -9.756 1.358 1.00 87.50 219 GLY A N 1
ATOM 1753 C CA . GLY A 1 219 ? 6.715 -8.718 2.385 1.00 87.50 219 GLY A CA 1
ATOM 1754 C C . GLY A 1 219 ? 5.538 -8.890 3.336 1.00 87.50 219 GLY A C 1
ATOM 1755 O O . GLY A 1 219 ? 5.729 -8.807 4.545 1.00 87.50 219 GLY A O 1
ATOM 1756 N N . GLU A 1 220 ? 4.355 -9.208 2.814 1.00 87.19 220 GLU A N 1
ATOM 1757 C CA . GLU A 1 220 ? 3.152 -9.447 3.614 1.00 87.19 220 GLU A CA 1
ATOM 1758 C C . GLU A 1 220 ? 3.310 -10.694 4.490 1.00 87.19 220 GLU A C 1
ATOM 1760 O O . GLU A 1 220 ? 3.054 -10.670 5.694 1.00 87.19 220 GLU A O 1
ATOM 1765 N N . PHE A 1 221 ? 3.818 -11.781 3.905 1.00 89.81 221 PHE A N 1
ATOM 1766 C CA . PHE A 1 221 ? 4.041 -13.030 4.622 1.00 89.81 221 PHE A CA 1
ATOM 1767 C C . PHE A 1 221 ? 5.118 -12.888 5.708 1.00 89.81 221 PHE A C 1
ATOM 1769 O O . PHE A 1 221 ? 4.910 -13.273 6.861 1.00 89.81 221 PHE A O 1
ATOM 1776 N N . ALA A 1 222 ? 6.260 -12.285 5.364 1.00 88.69 222 ALA A N 1
ATOM 1777 C CA . ALA A 1 222 ? 7.334 -12.024 6.316 1.00 88.69 222 ALA A CA 1
ATOM 1778 C C . ALA A 1 222 ? 6.899 -11.028 7.399 1.00 88.69 222 ALA A C 1
ATOM 1780 O O . ALA A 1 222 ? 7.216 -11.222 8.572 1.00 88.69 222 ALA A O 1
ATOM 1781 N N . GLY A 1 223 ? 6.147 -9.994 7.019 1.00 84.88 223 GLY A N 1
ATOM 1782 C CA . GLY A 1 223 ? 5.569 -9.007 7.921 1.00 84.88 223 GLY A CA 1
ATOM 1783 C C . GLY A 1 223 ? 4.637 -9.654 8.937 1.00 84.88 223 GLY A C 1
ATOM 1784 O O . GLY A 1 223 ? 4.796 -9.417 10.130 1.00 84.88 223 GLY A O 1
ATOM 1785 N N . HIS A 1 224 ? 3.732 -10.534 8.501 1.00 86.25 224 HIS A N 1
ATOM 1786 C CA . HIS A 1 224 ? 2.810 -11.242 9.392 1.00 86.25 224 HIS A CA 1
ATOM 1787 C C . HIS A 1 224 ? 3.549 -12.000 10.505 1.00 86.25 224 HIS A C 1
ATOM 1789 O O . HIS A 1 224 ? 3.250 -11.828 11.690 1.00 86.25 224 HIS A O 1
ATOM 1795 N N . TRP A 1 225 ? 4.567 -12.786 10.145 1.00 87.38 225 TRP A N 1
ATOM 1796 C CA . TRP A 1 225 ? 5.379 -13.511 11.125 1.00 87.38 225 TRP A CA 1
ATOM 1797 C C . TRP A 1 225 ? 6.204 -12.579 12.006 1.00 87.38 225 TRP A C 1
ATOM 1799 O O . TRP A 1 225 ? 6.242 -12.762 13.221 1.00 87.38 225 TRP A O 1
ATOM 1809 N N . LEU A 1 226 ? 6.838 -11.561 11.425 1.00 87.12 226 LEU A N 1
ATOM 1810 C CA . LEU A 1 226 ? 7.659 -10.600 12.157 1.00 87.12 226 LEU A CA 1
ATOM 1811 C C . LEU A 1 226 ? 6.824 -9.832 13.191 1.00 87.12 226 LEU A C 1
ATOM 1813 O O . LEU A 1 226 ? 7.223 -9.741 14.352 1.00 87.12 226 LEU A O 1
ATOM 1817 N N . HIS A 1 227 ? 5.644 -9.343 12.811 1.00 82.62 227 HIS A N 1
ATOM 1818 C CA . HIS A 1 227 ? 4.721 -8.658 13.714 1.00 82.62 227 HIS A CA 1
ATOM 1819 C C . HIS A 1 227 ? 4.232 -9.573 14.834 1.00 82.62 227 HIS A C 1
ATOM 1821 O O . HIS A 1 227 ? 4.219 -9.160 15.995 1.00 82.62 227 HIS A O 1
ATOM 1827 N N . HIS A 1 228 ? 3.899 -10.825 14.512 1.00 85.94 228 HIS A N 1
ATOM 1828 C CA . HIS A 1 228 ? 3.489 -11.802 15.514 1.00 85.94 228 HIS A CA 1
ATOM 1829 C C . HIS A 1 228 ? 4.616 -12.108 16.513 1.00 85.94 228 HIS A C 1
ATOM 1831 O O . HIS A 1 228 ? 4.398 -12.085 17.723 1.00 85.94 228 HIS A O 1
ATOM 1837 N N . ILE A 1 229 ? 5.845 -12.322 16.031 1.00 84.94 229 ILE A N 1
ATOM 1838 C CA . ILE A 1 229 ? 7.016 -12.578 16.882 1.00 84.94 229 ILE A CA 1
ATOM 1839 C C . ILE A 1 229 ? 7.291 -11.384 17.802 1.00 84.94 229 ILE A C 1
ATOM 1841 O O . ILE A 1 229 ? 7.505 -11.579 18.997 1.00 84.94 229 ILE A O 1
ATOM 1845 N N . ILE A 1 230 ? 7.261 -10.154 17.282 1.00 84.62 230 ILE A N 1
ATOM 1846 C CA . ILE A 1 230 ? 7.480 -8.949 18.095 1.00 84.62 230 ILE A CA 1
ATOM 1847 C C . ILE A 1 230 ? 6.410 -8.826 19.181 1.00 84.62 230 ILE A C 1
ATOM 1849 O O . ILE A 1 230 ? 6.753 -8.575 20.336 1.00 84.62 230 ILE A O 1
ATOM 1853 N N . ALA A 1 231 ? 5.141 -9.063 18.842 1.00 79.69 231 ALA A N 1
ATOM 1854 C CA . ALA A 1 231 ? 4.055 -9.045 19.815 1.00 79.69 231 ALA A CA 1
ATOM 1855 C C . ALA A 1 231 ? 4.281 -10.085 20.926 1.00 79.69 231 ALA A C 1
ATOM 1857 O O . ALA A 1 231 ? 4.221 -9.749 22.107 1.00 79.69 231 ALA A O 1
ATOM 1858 N N . LEU A 1 232 ? 4.642 -11.325 20.571 1.00 81.25 232 LEU A N 1
ATOM 1859 C CA . LEU A 1 232 ? 4.944 -12.379 21.546 1.00 81.25 232 LEU A CA 1
ATOM 1860 C C . LEU A 1 232 ? 6.130 -12.023 22.450 1.00 81.25 232 LEU A C 1
ATOM 1862 O O . LEU A 1 232 ? 6.089 -12.261 23.658 1.00 81.25 232 LEU A O 1
ATOM 1866 N N . LEU A 1 233 ? 7.198 -11.461 21.880 1.00 81.00 233 LEU A N 1
ATOM 1867 C CA . LEU A 1 233 ? 8.371 -11.033 22.640 1.00 81.00 233 LEU A CA 1
ATOM 1868 C C . LEU A 1 233 ? 8.035 -9.896 23.609 1.00 81.00 233 LEU A C 1
ATOM 1870 O O . LEU A 1 233 ? 8.573 -9.868 24.716 1.00 81.00 233 LEU A O 1
ATOM 1874 N N . TYR A 1 234 ? 7.144 -8.988 23.211 1.00 78.69 234 TYR A N 1
ATOM 1875 C CA . TYR A 1 234 ? 6.698 -7.882 24.047 1.00 78.69 234 TYR A CA 1
ATOM 1876 C C . TYR A 1 234 ? 5.809 -8.365 25.204 1.00 78.69 234 TYR A C 1
ATOM 1878 O O . TYR A 1 234 ? 6.091 -8.035 26.355 1.00 78.69 234 TYR A O 1
ATOM 1886 N N . ILE A 1 235 ? 4.826 -9.234 24.934 1.00 79.12 235 ILE A N 1
ATOM 1887 C CA . ILE A 1 235 ? 3.921 -9.808 25.953 1.00 79.12 235 ILE A CA 1
ATOM 1888 C C . ILE A 1 235 ? 4.700 -10.589 27.020 1.00 79.12 235 ILE A C 1
ATOM 1890 O O . ILE A 1 235 ? 4.385 -10.520 28.204 1.00 79.12 235 ILE A O 1
ATOM 1894 N N . ARG A 1 236 ? 5.765 -11.303 26.626 1.00 79.12 236 ARG A N 1
ATOM 1895 C CA . ARG A 1 236 ? 6.639 -12.016 27.576 1.00 79.12 236 ARG A CA 1
ATOM 1896 C C . ARG A 1 236 ? 7.369 -11.088 28.547 1.00 79.12 236 ARG A C 1
ATOM 1898 O O . ARG A 1 236 ? 7.753 -11.538 29.621 1.00 79.12 236 ARG A O 1
ATOM 1905 N N . ARG A 1 237 ? 7.616 -9.834 28.157 1.00 75.19 237 ARG A N 1
ATOM 1906 C CA . ARG A 1 237 ? 8.310 -8.837 28.987 1.00 75.19 237 ARG A CA 1
ATOM 1907 C C . ARG A 1 237 ? 7.346 -7.965 29.789 1.00 75.19 237 ARG A C 1
ATOM 1909 O O . ARG A 1 237 ? 7.719 -7.531 30.872 1.00 75.19 237 ARG A O 1
ATOM 1916 N N . HIS A 1 238 ? 6.132 -7.752 29.287 1.00 75.50 238 HIS A N 1
ATOM 1917 C CA . HIS A 1 238 ? 5.097 -6.944 29.932 1.00 75.50 238 HIS A CA 1
ATOM 1918 C C . HIS A 1 238 ? 3.779 -7.733 29.992 1.00 75.50 238 HIS A C 1
ATOM 1920 O O . HIS A 1 238 ? 2.940 -7.609 29.096 1.00 75.50 238 HIS A O 1
ATOM 1926 N N . PRO A 1 239 ? 3.589 -8.582 31.020 1.00 64.62 239 PRO A N 1
ATOM 1927 C CA . PRO A 1 239 ? 2.337 -9.306 31.187 1.00 64.62 239 PRO A CA 1
ATOM 1928 C C . PRO A 1 239 ? 1.199 -8.314 31.471 1.00 64.62 239 PRO A C 1
ATOM 1930 O O . PRO A 1 239 ? 1.268 -7.548 32.428 1.00 64.62 239 PRO A O 1
ATOM 1933 N N . GLY A 1 240 ? 0.160 -8.339 30.632 1.00 61.19 240 GLY A N 1
ATOM 1934 C CA . GLY A 1 240 ? -1.092 -7.607 30.854 1.00 61.19 240 GLY A CA 1
ATOM 1935 C C . GLY A 1 240 ? -1.274 -6.294 30.087 1.00 61.19 240 GLY A C 1
ATOM 1936 O O . GLY A 1 240 ? -2.364 -5.749 30.145 1.00 61.19 240 GLY A O 1
ATOM 1937 N N . ARG A 1 241 ? -0.282 -5.790 29.334 1.00 59.06 241 ARG A N 1
ATOM 1938 C CA . ARG A 1 241 ? -0.463 -4.568 28.523 1.00 59.06 241 ARG A CA 1
ATOM 1939 C C . ARG A 1 241 ? 0.211 -4.682 27.160 1.00 59.06 241 ARG A C 1
ATOM 1941 O O . ARG A 1 241 ? 1.409 -4.934 27.092 1.00 59.06 241 ARG A O 1
ATOM 1948 N N . LEU A 1 242 ? -0.548 -4.483 26.081 1.00 66.38 242 LEU A N 1
ATOM 1949 C CA . LEU A 1 242 ? -0.037 -4.363 24.712 1.00 66.38 242 LEU A CA 1
ATOM 1950 C C . LEU A 1 242 ? -0.077 -2.893 24.306 1.00 66.38 242 LEU A C 1
ATOM 1952 O O . LEU A 1 242 ? -1.099 -2.399 23.844 1.00 66.38 242 LEU A O 1
ATOM 1956 N N . GLU A 1 243 ? 1.035 -2.186 24.487 1.00 73.38 243 GLU A N 1
ATOM 1957 C CA . GLU A 1 243 ? 1.123 -0.820 23.979 1.00 73.38 243 GLU A CA 1
ATOM 1958 C C . GLU A 1 243 ? 1.297 -0.828 22.452 1.00 73.38 243 GLU A C 1
ATOM 1960 O O . GLU A 1 243 ? 2.075 -1.635 21.922 1.00 73.38 243 GLU A O 1
ATOM 1965 N N . PRO A 1 244 ? 0.647 0.102 21.728 1.00 67.69 244 PRO A N 1
ATOM 1966 C CA . PRO A 1 244 ? 0.787 0.216 20.276 1.00 67.69 244 PRO A CA 1
ATOM 1967 C C . PRO A 1 244 ? 2.245 0.457 19.846 1.00 67.69 244 PRO A C 1
ATOM 1969 O O . PRO A 1 244 ? 2.655 0.043 18.759 1.00 67.69 244 PRO A O 1
ATOM 1972 N N . GLU A 1 245 ? 3.069 1.044 20.718 1.00 75.62 245 GLU A N 1
ATOM 1973 C CA . GLU A 1 245 ? 4.493 1.320 20.485 1.00 75.62 245 GLU A CA 1
ATOM 1974 C C . GLU A 1 245 ? 5.333 0.068 20.206 1.00 75.62 245 GLU A C 1
ATOM 1976 O O . GLU A 1 245 ? 6.335 0.142 19.489 1.00 75.62 245 GLU A O 1
ATOM 1981 N N . ALA A 1 246 ? 4.910 -1.108 20.686 1.00 74.25 246 ALA A N 1
ATOM 1982 C CA . ALA A 1 246 ? 5.596 -2.368 20.407 1.00 74.25 246 ALA A CA 1
ATOM 1983 C C . ALA A 1 246 ? 5.719 -2.638 18.894 1.00 74.25 246 ALA A C 1
ATOM 1985 O O . ALA A 1 246 ? 6.685 -3.255 18.439 1.00 74.25 246 ALA A O 1
ATOM 1986 N N . ARG A 1 247 ? 4.775 -2.126 18.092 1.00 80.31 247 ARG A N 1
ATOM 1987 C CA . ARG A 1 247 ? 4.765 -2.278 16.630 1.00 80.31 247 ARG A CA 1
ATOM 1988 C C . ARG A 1 247 ? 5.840 -1.444 15.939 1.00 80.31 247 ARG A C 1
ATOM 1990 O O . ARG A 1 247 ? 6.326 -1.846 14.881 1.00 80.31 247 ARG A O 1
ATOM 1997 N N . LEU A 1 248 ? 6.274 -0.338 16.547 1.00 81.06 248 LEU A N 1
ATOM 1998 C CA . LEU A 1 248 ? 7.296 0.552 15.988 1.00 81.06 248 LEU A CA 1
ATOM 1999 C C . LEU A 1 248 ? 8.669 -0.134 15.874 1.00 81.06 248 LEU A C 1
ATOM 2001 O O . LEU A 1 248 ? 9.470 0.216 15.009 1.00 81.06 248 LEU A O 1
ATOM 2005 N N . ILE A 1 249 ? 8.929 -1.169 16.681 1.00 84.69 249 ILE A N 1
ATOM 2006 C CA . ILE A 1 249 ? 10.163 -1.971 16.615 1.00 84.69 249 ILE A CA 1
ATOM 2007 C C . ILE A 1 249 ? 10.313 -2.650 15.241 1.00 84.69 249 ILE A C 1
ATOM 2009 O O . ILE A 1 249 ? 11.430 -2.797 14.743 1.00 84.69 249 ILE A O 1
ATOM 2013 N N . ALA A 1 250 ? 9.207 -2.994 14.570 1.00 85.31 250 ALA A N 1
ATOM 2014 C CA . ALA A 1 250 ? 9.244 -3.574 13.226 1.00 85.31 250 ALA A CA 1
ATOM 2015 C C . ALA A 1 250 ? 9.870 -2.624 12.184 1.00 85.31 250 ALA A C 1
ATOM 2017 O O . ALA A 1 250 ? 10.468 -3.075 11.202 1.00 85.31 250 ALA A O 1
ATOM 2018 N N . ILE A 1 251 ? 9.792 -1.308 12.411 1.00 86.75 251 ILE A N 1
ATOM 2019 C CA . ILE A 1 251 ? 10.396 -0.293 11.538 1.00 86.75 251 ILE A CA 1
ATOM 2020 C C . ILE A 1 251 ? 11.923 -0.393 11.588 1.00 86.75 251 ILE A C 1
ATOM 2022 O O . ILE A 1 251 ? 12.584 -0.339 10.552 1.00 86.75 251 ILE A O 1
ATOM 2026 N N . TRP A 1 252 ? 12.496 -0.628 12.768 1.00 88.19 252 TRP A N 1
ATOM 2027 C CA . TRP A 1 252 ? 13.944 -0.788 12.925 1.00 88.19 252 TRP A CA 1
ATOM 2028 C C . TRP A 1 252 ? 14.487 -1.994 12.160 1.00 88.19 252 TRP A C 1
ATOM 2030 O O . TRP A 1 252 ? 15.573 -1.918 11.591 1.00 88.19 252 TRP A O 1
ATOM 2040 N N . ILE A 1 253 ? 13.719 -3.085 12.097 1.00 89.38 253 ILE A N 1
ATOM 2041 C CA . ILE A 1 253 ? 14.111 -4.293 11.358 1.00 89.38 253 ILE A CA 1
ATOM 2042 C C . ILE A 1 253 ? 13.960 -4.093 9.846 1.00 89.38 253 ILE A C 1
ATOM 2044 O O . ILE A 1 253 ? 14.797 -4.573 9.087 1.00 89.38 253 ILE A O 1
ATOM 2048 N N . SER A 1 254 ? 12.929 -3.375 9.393 1.00 89.81 254 SER A N 1
ATOM 2049 C CA . SER A 1 254 ? 12.660 -3.159 7.959 1.00 89.81 254 SER A CA 1
ATOM 2050 C C . SER A 1 254 ? 13.535 -2.072 7.320 1.00 89.81 254 SER A C 1
ATOM 2052 O O . SER A 1 254 ? 13.937 -2.207 6.165 1.00 89.81 254 SER A O 1
ATOM 2054 N N . THR A 1 255 ? 13.914 -1.035 8.071 1.00 90.75 255 THR A N 1
ATOM 2055 C CA . THR A 1 255 ? 14.751 0.083 7.592 1.00 90.75 255 THR A CA 1
ATOM 2056 C C . THR A 1 255 ? 16.055 -0.339 6.885 1.00 90.75 255 THR A C 1
ATOM 2058 O O . THR A 1 255 ? 16.315 0.180 5.796 1.00 90.75 255 THR A O 1
ATOM 2061 N N . PRO A 1 256 ? 16.883 -1.273 7.403 1.00 93.81 256 PRO A N 1
ATOM 2062 C CA . PRO A 1 256 ? 18.094 -1.696 6.697 1.00 93.81 256 PRO A CA 1
ATOM 2063 C C . PRO A 1 256 ? 17.798 -2.334 5.334 1.00 93.81 256 PRO A C 1
ATOM 2065 O O . PRO A 1 256 ? 18.569 -2.121 4.401 1.00 93.81 256 PRO A O 1
ATOM 2068 N N . PHE A 1 257 ? 16.676 -3.046 5.176 1.00 93.38 257 PHE A N 1
ATOM 2069 C CA . PHE A 1 257 ? 16.267 -3.604 3.882 1.00 93.38 257 PHE A CA 1
ATOM 2070 C C . PHE A 1 257 ? 15.893 -2.506 2.881 1.00 93.38 257 PHE A C 1
ATOM 2072 O O . PHE A 1 257 ? 16.302 -2.572 1.722 1.00 93.38 257 PHE A O 1
ATOM 2079 N N . ILE A 1 258 ? 15.192 -1.460 3.334 1.00 92.25 258 ILE A N 1
ATOM 2080 C CA . ILE A 1 258 ? 14.830 -0.302 2.500 1.00 92.25 258 ILE A CA 1
ATOM 2081 C C . ILE A 1 258 ? 16.086 0.405 1.982 1.00 92.25 258 ILE A C 1
ATOM 2083 O O . ILE A 1 258 ? 16.185 0.678 0.783 1.00 92.25 258 ILE A O 1
ATOM 2087 N N . ILE A 1 259 ? 17.044 0.683 2.875 1.00 93.75 259 ILE A N 1
ATOM 2088 C CA . ILE A 1 259 ? 18.296 1.375 2.538 1.00 93.75 259 ILE A CA 1
ATOM 2089 C C . ILE A 1 259 ? 19.151 0.501 1.619 1.00 93.75 259 ILE A C 1
ATOM 2091 O O . ILE A 1 259 ? 19.612 0.976 0.582 1.00 93.75 259 ILE A O 1
ATOM 2095 N N . ALA A 1 260 ? 19.336 -0.777 1.961 1.00 94.69 260 ALA A N 1
ATOM 2096 C CA . ALA A 1 260 ? 20.114 -1.707 1.150 1.00 94.69 260 ALA A CA 1
ATOM 2097 C C . ALA A 1 260 ? 19.525 -1.858 -0.259 1.00 94.69 260 ALA A C 1
ATOM 2099 O O . ALA A 1 260 ? 20.274 -1.822 -1.233 1.00 94.69 260 ALA A O 1
ATOM 2100 N N . GLY A 1 261 ? 18.197 -1.962 -0.380 1.00 92.75 261 GLY A N 1
ATOM 2101 C CA . GLY A 1 261 ? 17.514 -2.039 -1.670 1.00 92.75 261 GLY A CA 1
ATOM 2102 C C . GLY A 1 261 ? 17.714 -0.784 -2.520 1.00 92.75 261 GLY A C 1
ATOM 2103 O O . GLY A 1 261 ? 18.080 -0.885 -3.691 1.00 92.75 261 GLY A O 1
ATOM 2104 N N . LEU A 1 262 ? 17.568 0.402 -1.919 1.00 91.88 262 LEU A N 1
ATOM 2105 C CA . LEU A 1 262 ? 17.743 1.679 -2.616 1.00 91.88 262 LEU A CA 1
ATOM 2106 C C . LEU A 1 262 ? 19.193 1.895 -3.080 1.00 91.88 262 LEU A C 1
ATOM 2108 O O . LEU A 1 262 ? 19.434 2.288 -4.221 1.00 91.88 262 LEU A O 1
ATOM 2112 N N . VAL A 1 263 ? 20.167 1.600 -2.214 1.00 93.94 263 VAL A N 1
ATOM 2113 C CA . VAL A 1 263 ? 21.598 1.711 -2.530 1.00 93.94 263 VAL A CA 1
ATOM 2114 C C . VAL A 1 263 ? 21.995 0.713 -3.617 1.00 93.94 263 VAL A C 1
ATOM 2116 O O . VAL A 1 263 ? 22.686 1.082 -4.569 1.00 93.94 263 VAL A O 1
ATOM 2119 N N . LEU A 1 264 ? 21.534 -0.538 -3.514 1.00 93.75 264 LEU A N 1
ATOM 2120 C CA . LEU A 1 264 ? 21.800 -1.569 -4.515 1.00 93.75 264 LEU A CA 1
ATOM 2121 C C . LEU A 1 264 ? 21.216 -1.180 -5.876 1.00 93.75 264 LEU A C 1
ATOM 2123 O O . LEU A 1 264 ? 21.908 -1.301 -6.885 1.00 93.75 264 LEU A O 1
ATOM 2127 N N . LEU A 1 265 ? 19.988 -0.654 -5.898 1.00 91.31 265 LEU A N 1
ATOM 2128 C CA . LEU A 1 265 ? 19.349 -0.162 -7.115 1.00 91.31 265 LEU A CA 1
ATOM 2129 C C . LEU A 1 265 ? 20.139 1.000 -7.741 1.00 91.31 265 LEU A C 1
ATOM 2131 O O . LEU A 1 265 ? 20.404 0.984 -8.942 1.00 91.31 265 LEU A O 1
ATOM 2135 N N . GLY A 1 266 ? 20.575 1.970 -6.931 1.00 89.56 266 GLY A N 1
ATOM 2136 C CA . GLY A 1 266 ? 21.376 3.105 -7.395 1.00 89.56 266 GLY A CA 1
ATOM 2137 C C . GLY A 1 266 ? 22.697 2.676 -8.042 1.00 89.56 266 GLY A C 1
ATOM 2138 O O . GLY A 1 266 ? 23.010 3.098 -9.157 1.00 89.56 266 GLY A O 1
ATOM 2139 N N . PHE A 1 267 ? 23.452 1.780 -7.396 1.00 91.75 267 PHE A N 1
ATOM 2140 C CA . PHE A 1 267 ? 24.695 1.252 -7.967 1.00 91.75 267 PHE A CA 1
ATOM 2141 C C . PHE A 1 267 ? 24.462 0.370 -9.196 1.00 91.75 267 PHE A C 1
ATOM 2143 O O . PHE A 1 267 ? 25.270 0.413 -10.128 1.00 91.75 267 PHE A O 1
ATOM 2150 N N . ALA A 1 268 ? 23.374 -0.408 -9.215 1.00 89.50 268 ALA A N 1
ATOM 2151 C CA . ALA A 1 268 ? 23.008 -1.244 -10.353 1.00 89.50 268 ALA A CA 1
ATOM 2152 C C . ALA A 1 268 ? 22.753 -0.408 -11.611 1.00 89.50 268 ALA A C 1
ATOM 2154 O O . ALA A 1 268 ? 23.305 -0.721 -12.669 1.00 89.50 268 ALA A O 1
ATOM 2155 N N . LEU A 1 269 ? 22.015 0.697 -11.474 1.00 86.75 269 LEU A N 1
ATOM 2156 C CA . LEU A 1 269 ? 21.747 1.625 -12.572 1.00 86.75 269 LEU A CA 1
ATOM 2157 C C . LEU A 1 269 ? 22.999 2.417 -12.980 1.00 86.75 269 LEU A C 1
ATOM 2159 O O . LEU A 1 269 ? 23.284 2.536 -14.171 1.00 86.75 269 LEU A O 1
ATOM 2163 N N . GLN A 1 270 ? 23.795 2.907 -12.021 1.00 88.94 270 GLN A N 1
ATOM 2164 C CA . GLN A 1 270 ? 24.985 3.715 -12.320 1.00 88.94 270 GLN A CA 1
ATOM 2165 C C . GLN A 1 270 ? 26.069 2.924 -13.065 1.00 88.94 270 GLN A C 1
ATOM 2167 O O . GLN A 1 270 ? 26.652 3.419 -14.028 1.00 88.94 270 GLN A O 1
ATOM 2172 N N . ARG A 1 271 ? 26.373 1.702 -12.609 1.00 88.12 271 ARG A N 1
ATOM 2173 C CA . ARG A 1 271 ? 27.451 0.870 -13.174 1.00 88.12 271 ARG A CA 1
ATOM 2174 C C . ARG A 1 271 ? 26.982 -0.045 -14.302 1.00 88.12 271 ARG A C 1
ATOM 2176 O O . ARG A 1 271 ? 27.787 -0.824 -14.804 1.00 88.12 271 ARG A O 1
ATOM 2183 N N . ARG A 1 272 ? 25.706 0.051 -14.697 1.00 85.38 272 ARG A N 1
ATOM 2184 C CA . ARG A 1 272 ? 25.077 -0.802 -15.714 1.00 85.38 272 ARG A CA 1
ATOM 2185 C C . ARG A 1 272 ? 25.254 -2.299 -15.413 1.00 85.38 272 ARG A C 1
ATOM 2187 O O . ARG A 1 272 ? 25.637 -3.077 -16.283 1.00 85.38 272 ARG A O 1
ATOM 2194 N N . TYR A 1 273 ? 25.025 -2.704 -14.161 1.00 86.19 273 TYR A N 1
ATOM 2195 C CA . TYR A 1 273 ? 25.116 -4.118 -13.776 1.00 86.19 273 TYR A CA 1
ATOM 2196 C C . TYR A 1 273 ? 24.006 -4.955 -14.420 1.00 86.19 273 TYR A C 1
ATOM 2198 O O . TYR A 1 273 ? 23.039 -4.418 -14.949 1.00 86.19 273 TYR A O 1
ATOM 2206 N N . HIS A 1 274 ? 24.132 -6.283 -14.371 1.00 88.00 274 HIS A N 1
ATOM 2207 C CA . HIS A 1 274 ? 23.130 -7.196 -14.921 1.00 88.00 274 HIS A CA 1
ATOM 2208 C C . HIS A 1 274 ? 21.734 -6.926 -14.328 1.00 88.00 274 HIS A C 1
ATOM 2210 O O . HIS A 1 274 ? 21.611 -6.710 -13.120 1.00 88.00 274 HIS A O 1
ATOM 2216 N N . TYR A 1 275 ? 20.686 -6.993 -15.157 1.00 85.31 275 TYR A N 1
ATOM 2217 C CA . TYR A 1 275 ? 19.307 -6.623 -14.795 1.00 85.31 275 TYR A CA 1
ATOM 2218 C C . TYR A 1 275 ? 18.784 -7.317 -13.524 1.00 85.31 275 TYR A C 1
ATOM 2220 O O . TYR A 1 275 ? 17.971 -6.755 -12.798 1.00 85.31 275 TYR A O 1
ATOM 2228 N N . MET A 1 276 ? 19.283 -8.518 -13.216 1.00 88.69 276 MET A N 1
ATOM 2229 C CA . MET A 1 276 ? 18.936 -9.267 -12.003 1.00 88.69 276 MET A CA 1
ATOM 2230 C C . MET A 1 276 ? 19.295 -8.524 -10.709 1.00 88.69 276 MET A C 1
ATOM 2232 O O . MET A 1 276 ? 18.549 -8.615 -9.739 1.00 88.69 276 MET A O 1
ATOM 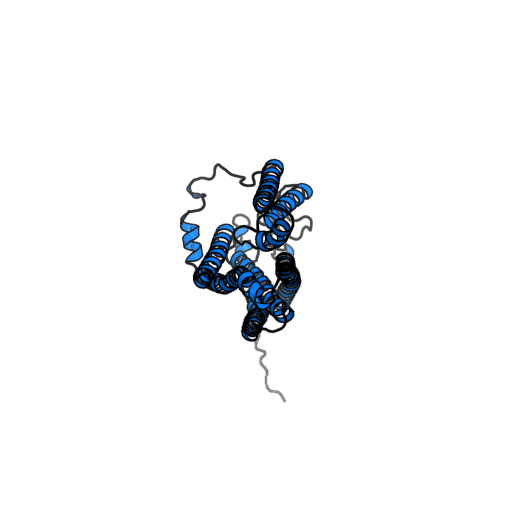2236 N N . LEU A 1 277 ? 20.404 -7.773 -10.674 1.00 90.06 277 LEU A N 1
ATOM 2237 C CA . LEU A 1 277 ? 20.753 -6.971 -9.495 1.00 90.06 277 LEU A CA 1
ATOM 2238 C C . LEU A 1 277 ? 19.803 -5.781 -9.333 1.00 90.06 277 LEU A C 1
ATOM 2240 O O . LEU A 1 277 ? 19.445 -5.437 -8.211 1.00 90.06 277 LEU A O 1
ATOM 2244 N N . THR A 1 278 ? 19.367 -5.188 -10.444 1.00 89.56 278 THR A N 1
ATOM 2245 C CA . THR A 1 278 ? 18.371 -4.108 -10.465 1.00 89.56 278 THR A CA 1
ATOM 2246 C C . THR A 1 278 ? 17.027 -4.613 -9.933 1.00 89.56 278 THR A C 1
ATOM 2248 O O . THR A 1 278 ? 16.441 -3.986 -9.052 1.00 89.56 278 THR A O 1
ATOM 2251 N N . VAL A 1 279 ? 16.590 -5.794 -10.390 1.00 90.75 279 VAL A N 1
ATOM 2252 C CA . VAL A 1 279 ? 15.405 -6.507 -9.880 1.00 90.75 279 VAL A CA 1
ATOM 2253 C C . VAL A 1 279 ? 15.530 -6.780 -8.383 1.00 90.75 279 VAL A C 1
ATOM 2255 O O . VAL A 1 279 ? 14.608 -6.487 -7.627 1.00 90.75 279 VAL A O 1
ATOM 2258 N N . LEU A 1 280 ? 16.676 -7.302 -7.937 1.00 92.69 280 LEU A N 1
ATOM 2259 C CA . LEU A 1 280 ? 16.905 -7.624 -6.531 1.00 92.69 280 LEU A CA 1
ATOM 2260 C C . LEU A 1 280 ? 16.881 -6.372 -5.646 1.00 92.69 280 LEU A C 1
ATOM 2262 O O . LEU A 1 280 ? 16.232 -6.385 -4.607 1.00 92.69 280 LEU A O 1
ATOM 2266 N N . GLY A 1 281 ? 17.552 -5.289 -6.049 1.00 91.81 281 GLY A N 1
ATOM 2267 C CA . GLY A 1 281 ? 17.574 -4.033 -5.291 1.00 91.81 281 GLY A CA 1
ATOM 2268 C C . GLY A 1 281 ? 16.190 -3.404 -5.172 1.00 91.81 281 GLY A C 1
ATOM 2269 O O . GLY A 1 281 ? 15.764 -3.026 -4.080 1.00 91.81 281 GLY A O 1
ATOM 2270 N N . TRP A 1 282 ? 15.447 -3.371 -6.276 1.00 90.19 282 TRP A N 1
ATOM 2271 C CA . TRP A 1 282 ? 14.081 -2.864 -6.279 1.00 90.19 282 TRP A CA 1
ATOM 2272 C C . TRP A 1 282 ? 13.121 -3.739 -5.466 1.00 90.19 282 TRP A C 1
ATOM 2274 O O . TRP A 1 282 ? 12.383 -3.225 -4.627 1.00 90.19 282 TRP A O 1
ATOM 2284 N N . GLY A 1 283 ? 13.180 -5.060 -5.646 1.00 91.06 283 GLY A N 1
ATOM 2285 C CA . GLY A 1 283 ? 12.382 -6.014 -4.880 1.00 91.06 283 GLY A CA 1
ATOM 2286 C C . GLY A 1 283 ? 12.677 -5.950 -3.381 1.00 91.06 283 GLY A C 1
ATOM 2287 O O . GLY A 1 283 ? 11.748 -5.951 -2.582 1.00 91.06 283 GLY A O 1
ATOM 2288 N N . LEU A 1 284 ? 13.947 -5.807 -2.985 1.00 93.81 284 LEU A N 1
ATOM 2289 C CA . LEU A 1 284 ? 14.350 -5.655 -1.583 1.00 93.81 284 LEU A CA 1
ATOM 2290 C C . LEU A 1 284 ? 13.828 -4.349 -0.968 1.00 93.81 284 LEU A C 1
ATOM 2292 O O . LEU A 1 284 ? 13.377 -4.337 0.178 1.00 93.81 284 LEU A O 1
ATOM 2296 N N . HIS A 1 285 ? 13.853 -3.258 -1.738 1.00 92.56 285 HIS A N 1
ATOM 2297 C CA . HIS A 1 285 ? 13.297 -1.975 -1.319 1.00 92.56 285 HIS A CA 1
ATOM 2298 C C . HIS A 1 285 ? 11.781 -2.070 -1.084 1.00 92.56 285 HIS A C 1
ATOM 2300 O O . HIS A 1 285 ? 11.282 -1.630 -0.047 1.00 92.56 285 HIS A O 1
ATOM 2306 N N . VAL A 1 286 ? 11.056 -2.702 -2.013 1.00 89.75 286 VAL A N 1
ATOM 2307 C CA . VAL A 1 286 ? 9.600 -2.901 -1.921 1.00 89.75 286 VAL A CA 1
ATOM 2308 C C . VAL A 1 286 ? 9.236 -3.884 -0.807 1.00 89.75 286 VAL A C 1
ATOM 2310 O O . VAL A 1 286 ? 8.284 -3.665 -0.068 1.00 89.75 286 VAL A O 1
ATOM 2313 N N . PHE A 1 287 ? 10.028 -4.931 -0.608 1.00 91.38 287 PHE A N 1
ATOM 2314 C CA . PHE A 1 287 ? 9.871 -5.838 0.524 1.00 91.38 287 PHE A CA 1
ATOM 2315 C C . PHE A 1 287 ? 9.977 -5.091 1.863 1.00 91.38 287 PHE A C 1
ATOM 2317 O O . PHE A 1 287 ? 9.120 -5.240 2.735 1.00 91.38 287 PHE A O 1
ATOM 2324 N N . GLY A 1 288 ? 10.994 -4.235 2.009 1.00 90.56 288 GLY A N 1
ATOM 2325 C CA . GLY A 1 288 ? 11.185 -3.426 3.210 1.00 90.56 288 GLY A CA 1
ATOM 2326 C C . GLY A 1 288 ? 10.024 -2.462 3.460 1.00 90.56 288 GLY A C 1
ATOM 2327 O O . GLY A 1 288 ? 9.504 -2.416 4.576 1.00 90.56 288 GLY A O 1
ATOM 2328 N N . ILE A 1 289 ? 9.575 -1.734 2.427 1.00 89.50 289 ILE A N 1
ATOM 2329 C CA . ILE A 1 289 ? 8.497 -0.753 2.600 1.00 89.50 289 ILE A CA 1
ATOM 2330 C C . ILE A 1 289 ? 7.167 -1.419 2.958 1.00 89.50 289 ILE A C 1
ATOM 2332 O O . ILE A 1 289 ? 6.439 -0.864 3.775 1.00 89.50 289 ILE A O 1
ATOM 2336 N N . MET A 1 290 ? 6.858 -2.609 2.429 1.00 88.81 290 MET A N 1
ATOM 2337 C CA . MET A 1 290 ? 5.621 -3.322 2.774 1.00 88.81 290 MET A CA 1
ATOM 2338 C C . MET A 1 290 ? 5.538 -3.594 4.279 1.00 88.81 290 MET A C 1
ATOM 2340 O O . MET A 1 290 ? 4.560 -3.193 4.913 1.00 88.81 290 MET A O 1
ATOM 2344 N N . ILE A 1 291 ? 6.609 -4.124 4.882 1.00 89.31 291 ILE A N 1
ATOM 2345 C CA . ILE A 1 291 ? 6.682 -4.370 6.333 1.00 89.31 291 ILE A CA 1
ATOM 2346 C C . ILE A 1 291 ? 6.505 -3.063 7.123 1.00 89.31 291 ILE A C 1
ATOM 2348 O O . ILE A 1 291 ? 5.747 -3.005 8.092 1.00 89.31 291 ILE A O 1
ATOM 2352 N N . THR A 1 292 ? 7.168 -1.983 6.701 1.00 89.94 292 THR A N 1
ATOM 2353 C CA . THR A 1 292 ? 7.046 -0.676 7.362 1.00 89.94 292 THR A CA 1
ATOM 2354 C C . THR A 1 292 ? 5.631 -0.097 7.246 1.00 89.94 292 THR A C 1
ATOM 2356 O O . THR A 1 292 ? 5.114 0.465 8.211 1.00 89.94 292 THR A O 1
ATOM 2359 N N . THR A 1 293 ? 4.974 -0.242 6.090 1.00 87.62 293 THR A N 1
ATOM 2360 C CA . THR A 1 293 ? 3.627 0.305 5.865 1.00 87.62 293 THR A CA 1
ATOM 2361 C C . THR A 1 293 ? 2.583 -0.356 6.760 1.00 87.62 293 THR A C 1
ATOM 2363 O O . THR A 1 293 ? 1.760 0.351 7.344 1.00 87.62 293 THR A O 1
ATOM 2366 N N . VAL A 1 294 ? 2.652 -1.679 6.940 1.00 87.25 294 VAL A N 1
ATOM 2367 C CA . VAL A 1 294 ? 1.764 -2.422 7.844 1.00 87.25 294 VAL A CA 1
ATOM 2368 C C . VAL A 1 294 ? 2.003 -1.990 9.292 1.00 87.25 294 VAL A C 1
ATOM 2370 O O . VAL A 1 294 ? 1.047 -1.680 10.005 1.00 87.25 294 VAL A O 1
ATOM 2373 N N . ALA A 1 295 ? 3.268 -1.859 9.708 1.00 88.19 295 ALA A N 1
ATOM 2374 C CA . ALA A 1 295 ? 3.635 -1.389 11.045 1.00 88.19 295 ALA A CA 1
ATOM 2375 C C . ALA A 1 295 ? 3.041 -0.008 11.368 1.00 88.19 295 ALA A C 1
ATOM 2377 O O . ALA A 1 295 ? 2.423 0.176 12.412 1.00 88.19 295 ALA A O 1
ATOM 2378 N N . ILE A 1 296 ? 3.198 0.959 10.459 1.00 87.81 296 ILE A N 1
ATOM 2379 C CA . ILE A 1 296 ? 2.755 2.345 10.665 1.00 87.81 296 ILE A CA 1
ATOM 2380 C C . ILE A 1 296 ? 1.241 2.451 10.630 1.00 87.81 296 ILE A C 1
ATOM 2382 O O . ILE A 1 296 ? 0.658 3.105 11.492 1.00 87.81 296 ILE A O 1
ATOM 2386 N N . THR A 1 297 ? 0.601 1.829 9.640 1.00 87.12 297 THR A N 1
ATOM 2387 C CA . THR A 1 297 ? -0.856 1.923 9.494 1.00 87.12 297 THR A CA 1
ATOM 2388 C C . THR A 1 297 ? -1.529 1.310 10.716 1.00 87.12 297 THR A C 1
ATOM 2390 O O . THR A 1 297 ? -2.384 1.935 11.329 1.00 87.12 297 THR A O 1
ATOM 2393 N N . SER A 1 298 ? -1.060 0.140 11.147 1.00 85.75 298 SER A N 1
ATOM 2394 C CA . SER A 1 298 ? -1.579 -0.540 12.330 1.00 85.75 298 SER A CA 1
ATOM 2395 C C . SER A 1 298 ? -1.242 0.199 13.638 1.00 85.75 298 SER A C 1
ATOM 2397 O O . SER A 1 298 ? -2.065 0.224 14.543 1.00 85.75 298 SER A O 1
ATOM 2399 N N . TYR A 1 299 ? -0.081 0.856 13.749 1.00 87.56 299 TYR A N 1
ATOM 2400 C CA . TYR A 1 299 ? 0.257 1.705 14.901 1.00 87.56 299 TYR A CA 1
ATOM 2401 C C . TYR A 1 299 ? -0.668 2.922 15.026 1.00 87.56 299 TYR A C 1
ATOM 2403 O O . TYR A 1 299 ? -1.158 3.224 16.113 1.00 87.56 299 TYR A O 1
ATOM 2411 N N . ASN A 1 300 ? -0.910 3.628 13.919 1.00 85.56 300 ASN A N 1
ATOM 2412 C CA . ASN A 1 300 ? -1.743 4.830 13.930 1.00 85.56 300 ASN A CA 1
ATOM 2413 C C . ASN A 1 300 ? -3.218 4.492 14.187 1.00 85.56 300 ASN A C 1
ATOM 2415 O O . ASN A 1 300 ? -3.895 5.251 14.877 1.00 85.56 300 ASN A O 1
ATOM 2419 N N . LEU A 1 301 ? -3.695 3.356 13.668 1.00 83.19 301 LEU A N 1
ATOM 2420 C CA . LEU A 1 301 ? -5.047 2.856 13.922 1.00 83.19 301 LEU A CA 1
ATOM 2421 C C . LEU A 1 301 ? -5.251 2.480 15.393 1.00 83.19 301 LEU A C 1
ATOM 2423 O O . LEU A 1 301 ? -6.235 2.903 15.989 1.00 83.19 301 LEU A O 1
ATOM 2427 N N . ASP A 1 302 ? -4.302 1.760 15.992 1.00 82.00 302 ASP A N 1
ATOM 2428 C CA . ASP A 1 302 ? -4.376 1.386 17.407 1.00 82.00 302 ASP A CA 1
ATOM 2429 C C . ASP A 1 302 ? -4.212 2.591 18.347 1.00 82.00 302 ASP A C 1
ATOM 2431 O O . ASP A 1 302 ? -4.775 2.604 19.435 1.00 82.00 302 ASP A O 1
ATOM 2435 N N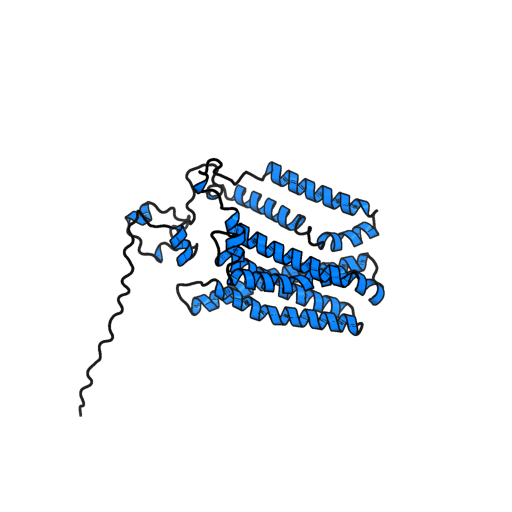 . SER A 1 303 ? -3.447 3.613 17.945 1.00 81.69 303 SER A N 1
ATOM 2436 C CA . SER A 1 303 ? -3.244 4.826 18.754 1.00 81.69 303 SER A CA 1
ATOM 2437 C C . SER A 1 303 ? -4.467 5.752 18.761 1.00 81.69 303 SER A C 1
ATOM 2439 O O . SER A 1 303 ? -4.605 6.571 19.669 1.00 81.69 303 SER A O 1
ATOM 2441 N N . TYR A 1 304 ? -5.327 5.668 17.736 1.00 80.69 304 TYR A N 1
ATOM 2442 C CA . TYR A 1 304 ? -6.501 6.531 17.556 1.00 80.69 304 TYR A CA 1
ATOM 2443 C C . TYR A 1 304 ? -7.708 5.752 17.012 1.00 80.69 304 TYR A C 1
ATOM 2445 O O . TYR A 1 304 ? -8.165 6.020 15.893 1.00 80.69 304 TYR A O 1
ATOM 2453 N N . PRO A 1 305 ? -8.270 4.821 17.799 1.00 68.94 305 PRO A N 1
ATOM 2454 C CA . PRO A 1 305 ? -9.374 3.991 17.336 1.00 68.94 305 PRO A CA 1
ATOM 2455 C C . PRO A 1 305 ? -10.652 4.802 17.084 1.00 68.94 305 PRO A C 1
ATOM 2457 O O . PRO A 1 305 ? -11.370 4.525 16.123 1.00 68.94 305 PRO A O 1
ATOM 2460 N N . GLU A 1 306 ? -10.881 5.879 17.846 1.00 63.66 306 GLU A N 1
ATOM 2461 C CA . GLU A 1 306 ? -12.052 6.746 17.677 1.00 63.66 306 GLU A CA 1
ATOM 2462 C C . GLU A 1 306 ? -12.143 7.380 16.268 1.00 63.66 306 GLU A C 1
ATOM 2464 O O . GLU A 1 306 ? -13.231 7.731 15.803 1.00 63.66 306 GLU A O 1
ATOM 2469 N N . GLY A 1 307 ? -10.997 7.575 15.602 1.00 72.00 307 GLY A N 1
ATOM 2470 C CA . GLY A 1 307 ? -10.848 8.307 14.341 1.00 72.00 307 GLY A CA 1
ATOM 2471 C C . GLY A 1 307 ? -10.204 7.484 13.224 1.00 72.00 307 GLY A C 1
ATOM 2472 O O . GLY A 1 307 ? -9.576 8.057 12.336 1.00 72.00 307 GLY A O 1
ATOM 2473 N N . SER A 1 308 ? -10.339 6.154 13.251 1.00 74.69 308 SER A N 1
ATOM 2474 C CA . SER A 1 308 ? -9.699 5.221 12.304 1.00 74.69 308 SER A CA 1
ATOM 2475 C C . SER A 1 308 ? -9.835 5.628 10.821 1.00 74.69 308 SER A C 1
ATOM 2477 O O . SER A 1 308 ? -8.861 5.583 10.059 1.00 74.69 308 SER A O 1
ATOM 2479 N N . GLY A 1 309 ? -11.016 6.112 10.414 1.00 79.50 309 GLY A N 1
ATOM 2480 C CA . GLY A 1 309 ? -11.256 6.604 9.052 1.00 79.50 309 GLY A CA 1
ATOM 2481 C C . GLY A 1 309 ? -10.456 7.866 8.704 1.00 79.50 309 GLY A C 1
ATOM 2482 O O . GLY A 1 309 ? -9.859 7.948 7.632 1.00 79.50 309 GLY A O 1
ATOM 2483 N N . GLU A 1 310 ? -10.381 8.826 9.627 1.00 83.19 310 GLU A N 1
ATOM 2484 C CA . GLU A 1 310 ? -9.651 10.092 9.460 1.00 83.19 310 GLU A CA 1
ATOM 2485 C C . GLU A 1 310 ? -8.136 9.863 9.409 1.00 83.19 310 GLU A C 1
ATOM 2487 O O . GLU A 1 310 ? -7.438 10.404 8.551 1.00 83.19 310 GLU A O 1
ATOM 2492 N N . VAL A 1 311 ? -7.634 8.998 10.292 1.00 85.44 311 VAL A N 1
ATOM 2493 C CA . VAL A 1 311 ? -6.233 8.564 10.329 1.00 85.44 311 VAL A CA 1
ATOM 2494 C C . VAL A 1 311 ? -5.843 7.900 9.006 1.00 85.44 311 VAL A C 1
ATOM 2496 O O . VAL A 1 311 ? -4.824 8.244 8.405 1.00 85.44 311 VAL A O 1
ATOM 2499 N N . SER A 1 312 ? -6.680 6.985 8.513 1.00 85.00 312 SER A N 1
ATOM 2500 C CA . SER A 1 312 ? -6.461 6.296 7.237 1.00 85.00 312 SER A CA 1
ATOM 2501 C C . SER A 1 312 ? -6.477 7.261 6.049 1.00 85.00 312 SER A C 1
ATOM 2503 O O . SER A 1 312 ? -5.658 7.128 5.137 1.00 85.00 312 SER A O 1
ATOM 2505 N N . ALA A 1 313 ? -7.367 8.259 6.063 1.00 85.50 313 ALA A N 1
ATOM 2506 C CA . ALA A 1 313 ? -7.419 9.299 5.040 1.00 85.50 313 ALA A CA 1
ATOM 2507 C C . ALA A 1 313 ? -6.118 10.115 5.002 1.00 85.50 313 ALA A C 1
ATOM 2509 O O . ALA A 1 313 ? -5.540 10.291 3.928 1.00 85.50 313 ALA A O 1
ATOM 2510 N N . TRP A 1 314 ? -5.598 10.538 6.159 1.00 88.12 314 TRP A N 1
ATOM 2511 C CA . TRP A 1 314 ? -4.326 11.262 6.233 1.00 88.12 314 TRP A CA 1
ATOM 2512 C C . TRP A 1 314 ? -3.129 10.420 5.793 1.00 88.12 314 TRP A C 1
ATOM 2514 O O . TRP A 1 314 ? -2.265 10.924 5.073 1.00 88.12 314 TRP A O 1
ATOM 2524 N N . LEU A 1 315 ? -3.078 9.138 6.162 1.00 86.69 315 LEU A N 1
ATOM 2525 C CA . LEU A 1 315 ? -2.024 8.226 5.704 1.00 86.69 315 LEU A CA 1
ATOM 2526 C C . LEU A 1 315 ? -2.063 8.026 4.183 1.00 86.69 315 LEU A C 1
ATOM 2528 O O . LEU A 1 315 ? -1.020 8.073 3.528 1.00 86.69 315 LEU A O 1
ATOM 2532 N N . ASN A 1 316 ? -3.254 7.863 3.602 1.00 86.25 316 ASN A N 1
ATOM 2533 C CA . ASN A 1 316 ? -3.414 7.802 2.149 1.00 86.25 316 ASN A CA 1
ATOM 2534 C C . ASN A 1 316 ? -3.022 9.128 1.481 1.00 86.25 316 ASN A C 1
ATOM 2536 O O . ASN A 1 316 ? -2.357 9.113 0.449 1.00 86.25 316 ASN A O 1
ATOM 2540 N N . PHE A 1 317 ? -3.346 10.268 2.091 1.00 86.75 317 PHE A N 1
ATOM 2541 C CA . PHE A 1 317 ? -2.929 11.576 1.593 1.00 86.75 317 PHE A CA 1
ATOM 2542 C C . PHE A 1 317 ? -1.401 11.757 1.616 1.00 86.75 317 PHE A C 1
ATOM 2544 O O . PHE A 1 317 ? -0.827 12.256 0.646 1.00 86.75 317 PHE A O 1
ATOM 2551 N N . ALA A 1 318 ? -0.714 11.312 2.677 1.00 87.31 318 ALA A N 1
ATOM 2552 C CA . ALA A 1 318 ? 0.755 11.273 2.724 1.00 87.31 318 ALA A CA 1
ATOM 2553 C C . ALA A 1 318 ? 1.325 10.427 1.580 1.00 87.31 318 ALA A C 1
ATOM 2555 O O . ALA A 1 318 ? 2.269 10.845 0.907 1.00 87.31 318 ALA A O 1
ATOM 2556 N N . ARG A 1 319 ? 0.721 9.257 1.338 1.00 84.88 319 ARG A N 1
ATOM 2557 C CA . ARG A 1 319 ? 1.116 8.331 0.273 1.00 84.88 319 ARG A CA 1
ATOM 2558 C C . ARG A 1 319 ? 1.055 8.987 -1.108 1.00 84.88 319 ARG A C 1
ATOM 2560 O O . ARG A 1 319 ? 2.037 8.957 -1.850 1.00 84.88 319 ARG A O 1
ATOM 2567 N N . THR A 1 320 ? -0.082 9.594 -1.452 1.00 83.38 320 THR A N 1
ATOM 2568 C CA . THR A 1 320 ? -0.292 10.221 -2.766 1.00 83.38 320 THR A CA 1
ATOM 2569 C C . THR A 1 320 ? 0.558 11.474 -2.942 1.00 83.38 320 THR A C 1
ATOM 2571 O O . THR A 1 320 ? 1.144 11.673 -4.004 1.00 83.38 320 THR A O 1
ATOM 2574 N N . THR A 1 321 ? 0.685 12.286 -1.890 1.00 86.00 321 THR A N 1
ATOM 2575 C CA . THR A 1 321 ? 1.493 13.513 -1.910 1.00 86.00 321 THR A CA 1
ATOM 2576 C C . THR A 1 321 ? 2.974 13.196 -2.101 1.00 86.00 321 THR A C 1
ATOM 2578 O O . THR A 1 321 ? 3.615 13.774 -2.977 1.00 86.00 321 THR A O 1
ATOM 2581 N N . GLY A 1 322 ? 3.511 12.231 -1.345 1.00 82.94 322 GLY A N 1
ATOM 2582 C CA . GLY A 1 322 ? 4.898 11.791 -1.492 1.00 82.94 322 GLY A CA 1
ATOM 2583 C C . GLY A 1 322 ? 5.192 11.287 -2.905 1.00 82.94 322 GLY A C 1
ATOM 2584 O O . GLY A 1 322 ? 6.198 11.671 -3.505 1.00 82.94 322 GLY A O 1
ATOM 2585 N N . GLY A 1 323 ? 4.287 10.480 -3.469 1.00 81.56 323 GLY A N 1
ATOM 2586 C CA . GLY A 1 323 ? 4.444 9.957 -4.825 1.00 81.56 323 GLY A CA 1
ATOM 2587 C C . GLY A 1 323 ? 4.451 11.040 -5.906 1.00 81.56 323 GLY A C 1
ATOM 2588 O O . GLY A 1 323 ? 5.302 11.017 -6.798 1.00 81.56 323 GLY A O 1
ATOM 2589 N N . PHE A 1 324 ? 3.555 12.024 -5.796 1.00 82.38 324 PHE A N 1
ATOM 2590 C CA . PHE A 1 324 ? 3.501 13.153 -6.722 1.00 82.38 324 PHE A CA 1
ATOM 2591 C C . PHE A 1 324 ? 4.802 13.968 -6.706 1.00 82.38 324 PHE A C 1
ATOM 2593 O O . PHE A 1 324 ? 5.369 14.225 -7.766 1.00 82.38 324 PHE A O 1
ATOM 2600 N N . ILE A 1 325 ? 5.316 14.312 -5.519 1.00 85.50 325 ILE A N 1
ATOM 2601 C CA . ILE A 1 325 ? 6.505 15.166 -5.364 1.00 85.50 325 ILE A CA 1
ATOM 2602 C C . ILE A 1 325 ? 7.706 14.601 -6.131 1.00 85.50 325 ILE A C 1
ATOM 2604 O O . ILE A 1 325 ? 8.318 15.316 -6.922 1.00 85.50 325 ILE A O 1
ATOM 2608 N N . VAL A 1 326 ? 8.046 13.326 -5.926 1.00 82.00 326 VAL A N 1
ATOM 2609 C CA . VAL A 1 326 ? 9.242 12.735 -6.551 1.00 82.00 326 VAL A CA 1
ATOM 2610 C C . VAL A 1 326 ? 9.051 12.543 -8.052 1.00 82.00 326 VAL A C 1
ATOM 2612 O O . VAL A 1 326 ? 9.942 12.909 -8.818 1.00 82.00 326 VAL A O 1
ATOM 2615 N N . SER A 1 327 ? 7.881 12.058 -8.483 1.00 77.00 327 SER A N 1
ATOM 2616 C CA . SER A 1 327 ? 7.587 11.902 -9.914 1.00 77.00 327 SER A CA 1
ATOM 2617 C C . SER A 1 327 ? 7.689 13.231 -10.675 1.00 77.00 327 SER A C 1
ATOM 2619 O O . SER A 1 327 ? 8.234 13.278 -11.775 1.00 77.00 327 SER A O 1
ATOM 2621 N N . TYR A 1 328 ? 7.259 14.339 -10.062 1.00 82.06 328 TYR A N 1
ATOM 2622 C CA . TYR A 1 328 ? 7.330 15.663 -10.671 1.00 82.06 328 TYR A CA 1
ATOM 2623 C C . TYR A 1 328 ? 8.776 16.131 -10.893 1.00 82.06 328 TYR A C 1
ATOM 2625 O O . TYR A 1 328 ? 9.077 16.748 -11.914 1.00 82.06 328 TYR A O 1
ATOM 2633 N N . PHE A 1 329 ? 9.685 15.822 -9.962 1.00 82.44 329 PHE A N 1
ATOM 2634 C CA . PHE A 1 329 ? 11.105 16.151 -10.109 1.00 82.44 329 PHE A CA 1
ATOM 2635 C C . PHE A 1 329 ? 11.840 15.252 -11.110 1.00 82.44 329 PHE A C 1
ATOM 2637 O O . PHE A 1 329 ? 12.828 15.695 -11.685 1.00 82.44 329 PHE A O 1
ATOM 2644 N N . GLN A 1 330 ? 11.382 14.016 -11.319 1.00 74.00 330 GLN A N 1
ATOM 2645 C CA . GLN A 1 330 ? 12.044 13.041 -12.196 1.00 74.00 330 GLN A CA 1
ATOM 2646 C C . GLN A 1 330 ? 11.698 13.194 -13.682 1.00 74.00 330 GLN A C 1
ATOM 2648 O O . GLN A 1 330 ? 12.472 12.754 -14.525 1.00 74.00 330 GLN A O 1
ATOM 2653 N N . VAL A 1 331 ? 10.547 13.788 -14.008 1.00 66.56 331 VAL A N 1
ATOM 2654 C CA . VAL A 1 331 ? 10.036 13.898 -15.391 1.00 66.56 331 VAL A CA 1
ATOM 2655 C C . VAL A 1 331 ? 10.518 15.177 -16.110 1.00 66.56 331 VAL A C 1
ATOM 2657 O O . VAL A 1 331 ? 10.178 15.400 -17.270 1.00 66.56 331 VAL A O 1
ATOM 2660 N N . ARG A 1 332 ? 11.325 16.020 -15.455 1.00 50.12 332 ARG A N 1
ATOM 2661 C CA . ARG A 1 332 ? 11.974 17.188 -16.080 1.00 50.12 332 ARG A CA 1
ATOM 2662 C C . ARG A 1 332 ? 13.334 16.849 -16.669 1.00 50.12 332 ARG A C 1
ATOM 2664 O O . ARG A 1 332 ? 13.630 17.404 -17.748 1.00 50.12 332 ARG A O 1
#

Organism: Monascus purpureus (NCBI:txid5098)